Protein AF-R7TPP9-F1 (afdb_monomer_lite)

Radius of gyration: 20.62 Å; chains: 1; bounding box: 50×46×71 Å

Secondary structure (DSSP, 8-state):
----PPEEEEEE-S-TT-HHHHHHHHHHHHHHHHHHHHH--SS--EEEETTT-TTS-HHHHIIIIITTSSEEEEEE-S-GGG-HHHHHHHHHHHHHHHTTSSEEEEEEESS--TTHHHHTT-TT---EEESSS-HHHHHHHHHHHHS-HHHHGGGS-S----TT------------

Structure (mmCIF, N/CA/C/O backbone):
data_AF-R7TPP9-F1
#
_entry.id   AF-R7TPP9-F1
#
loop_
_atom_site.group_PDB
_atom_site.id
_atom_site.type_symbol
_atom_site.label_atom_id
_atom_site.label_alt_id
_atom_site.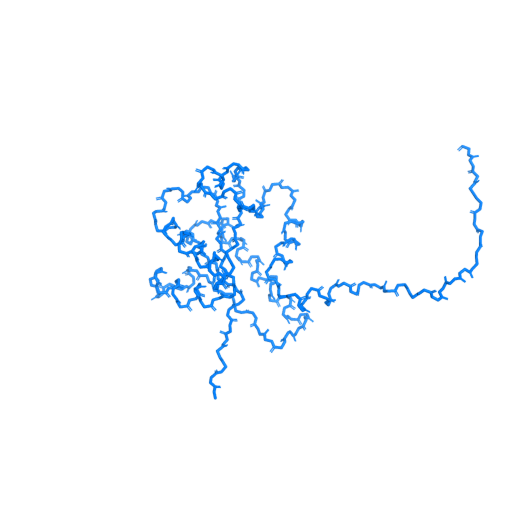label_comp_id
_atom_site.label_asym_id
_atom_site.label_entity_id
_atom_site.label_seq_id
_atom_site.pdbx_PDB_ins_code
_atom_site.Cartn_x
_atom_site.Cartn_y
_atom_site.Cartn_z
_atom_site.occupancy
_atom_site.B_iso_or_equiv
_atom_site.auth_seq_id
_atom_site.auth_comp_id
_atom_site.auth_asym_id
_atom_site.auth_atom_id
_atom_site.pdbx_PDB_model_num
ATOM 1 N N . MET A 1 1 ? -17.219 3.131 25.957 1.00 33.69 1 MET A N 1
ATOM 2 C CA . MET A 1 1 ? -16.728 2.196 24.922 1.00 33.69 1 MET A CA 1
ATOM 3 C C . MET A 1 1 ? -15.607 2.903 24.185 1.00 33.69 1 MET A C 1
ATOM 5 O O . MET A 1 1 ? -15.824 4.031 23.764 1.00 33.69 1 MET A O 1
ATOM 9 N N . ALA A 1 2 ? -14.404 2.330 24.134 1.00 32.03 2 ALA A N 1
ATOM 10 C CA . ALA A 1 2 ? -13.296 2.947 23.410 1.00 32.03 2 ALA A CA 1
ATOM 11 C C . ALA A 1 2 ? -13.670 3.020 21.925 1.00 32.03 2 ALA A C 1
ATOM 13 O O . ALA A 1 2 ? -14.017 1.998 21.336 1.00 32.03 2 ALA A O 1
ATOM 14 N N . HIS A 1 3 ? -13.643 4.212 21.331 1.00 35.25 3 HIS A N 1
ATOM 15 C CA . HIS A 1 3 ? -13.713 4.334 19.881 1.00 35.25 3 HIS A CA 1
A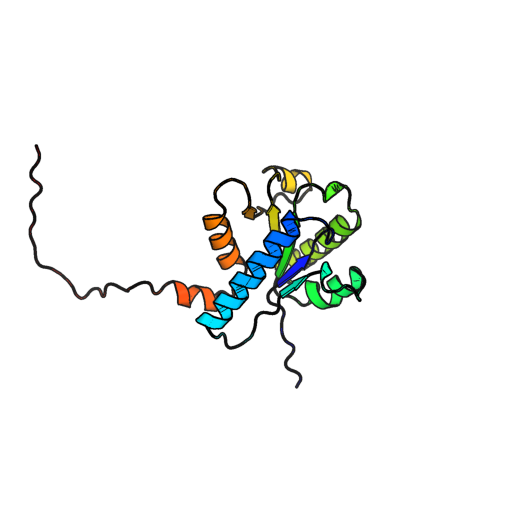TOM 16 C C . HIS A 1 3 ? -12.450 3.681 19.320 1.00 35.25 3 HIS A C 1
ATOM 18 O O . HIS A 1 3 ? -11.367 4.256 19.385 1.00 35.25 3 HIS A O 1
ATOM 24 N N . THR A 1 4 ? -12.565 2.445 18.840 1.00 47.66 4 THR A N 1
ATOM 25 C CA . THR A 1 4 ? -11.492 1.800 18.093 1.00 47.66 4 THR A CA 1
ATOM 26 C C . THR A 1 4 ? -11.381 2.565 16.784 1.00 47.66 4 THR A C 1
ATOM 28 O O . THR A 1 4 ? -12.246 2.451 15.915 1.00 47.66 4 THR A O 1
ATOM 31 N N . PHE A 1 5 ? -10.382 3.438 16.672 1.00 50.97 5 PHE A N 1
ATOM 32 C CA . PHE A 1 5 ? -10.067 4.048 15.390 1.00 50.97 5 PHE A CA 1
ATOM 33 C C . PHE A 1 5 ? -9.749 2.912 14.415 1.00 50.97 5 PHE A C 1
ATOM 35 O O . PHE A 1 5 ? -8.881 2.086 14.692 1.00 50.97 5 PHE A O 1
ATOM 42 N N . LYS A 1 6 ? -10.494 2.834 13.311 1.00 59.31 6 LYS A N 1
ATOM 43 C CA . LYS A 1 6 ? -10.222 1.874 12.244 1.00 59.31 6 LYS A CA 1
ATOM 44 C C . LYS A 1 6 ? -9.247 2.535 11.275 1.00 59.31 6 LYS A C 1
ATOM 46 O O . LYS A 1 6 ? -9.501 3.652 10.824 1.00 59.31 6 LYS A O 1
ATOM 51 N N . TYR A 1 7 ? -8.117 1.888 11.022 1.00 65.25 7 TYR A N 1
ATOM 52 C CA . TYR A 1 7 ? -7.130 2.366 10.060 1.00 65.25 7 TYR A CA 1
ATOM 53 C C . TYR A 1 7 ? -7.714 2.273 8.653 1.00 65.25 7 TYR A C 1
ATOM 55 O O . TYR A 1 7 ? -8.219 1.217 8.266 1.00 65.25 7 TYR A O 1
ATOM 63 N N . LEU A 1 8 ? -7.633 3.369 7.891 1.00 76.56 8 LEU A N 1
ATOM 64 C CA . LEU A 1 8 ? -8.059 3.364 6.490 1.00 76.56 8 LEU A CA 1
ATOM 65 C C . LEU A 1 8 ? -7.182 2.396 5.702 1.00 76.56 8 LEU A C 1
ATOM 67 O O . LEU A 1 8 ? -7.667 1.532 4.973 1.00 76.56 8 LEU A O 1
ATOM 71 N N . CYS A 1 9 ? -5.871 2.550 5.868 1.00 82.31 9 CYS A N 1
ATOM 72 C CA . CYS A 1 9 ? -4.896 1.710 5.212 1.00 82.31 9 CYS A CA 1
ATOM 73 C C . CYS A 1 9 ? -3.582 1.633 5.992 1.00 82.31 9 CYS A C 1
ATOM 75 O O . CYS A 1 9 ? -3.145 2.608 6.610 1.00 82.31 9 CYS A O 1
ATOM 77 N N . SER A 1 10 ? -2.912 0.491 5.877 1.00 85.44 10 SER A N 1
ATOM 78 C CA . SER A 1 10 ? -1.530 0.314 6.324 1.00 85.44 10 SER A CA 1
ATOM 79 C C . SER A 1 10 ? -0.611 0.072 5.135 1.00 85.44 10 SER A C 1
ATOM 81 O O . SER A 1 10 ? -0.930 -0.739 4.268 1.00 85.44 10 SER A O 1
ATOM 83 N N . PHE A 1 11 ? 0.538 0.745 5.109 1.00 85.25 11 PHE A N 1
ATOM 84 C CA . PHE A 1 11 ? 1.595 0.509 4.132 1.00 85.25 11 PHE A CA 1
ATOM 85 C C . PHE A 1 11 ? 2.583 -0.516 4.664 1.00 85.25 11 PHE A C 1
ATOM 87 O O . PHE A 1 11 ? 3.270 -0.271 5.662 1.00 85.25 11 PHE A O 1
ATOM 94 N N . TYR A 1 12 ? 2.681 -1.634 3.955 1.00 82.50 12 TYR A N 1
ATOM 95 C CA . TYR A 1 12 ? 3.751 -2.596 4.132 1.00 82.50 12 TYR A CA 1
ATOM 96 C C . TYR A 1 12 ? 4.845 -2.321 3.101 1.00 82.50 12 TYR A C 1
ATOM 98 O O . TYR A 1 12 ? 4.588 -2.231 1.899 1.00 82.50 12 TYR A O 1
ATOM 106 N N . SER A 1 13 ? 6.064 -2.129 3.591 1.00 77.38 13 SER A N 1
ATOM 107 C CA . SER A 1 13 ? 7.143 -1.517 2.830 1.00 77.38 13 SER A CA 1
ATOM 108 C C . SER A 1 13 ? 8.468 -2.173 3.200 1.00 77.38 13 SER A C 1
ATOM 110 O O . SER A 1 13 ? 8.693 -2.474 4.369 1.00 77.38 13 SER A O 1
ATOM 112 N N . ARG A 1 14 ? 9.344 -2.425 2.224 1.00 73.94 14 ARG A N 1
ATOM 113 C CA . ARG A 1 14 ? 10.490 -3.338 2.402 1.00 73.94 14 ARG A CA 1
ATOM 114 C C . ARG A 1 14 ? 11.508 -2.821 3.420 1.00 73.94 14 ARG A C 1
ATOM 116 O O . ARG A 1 14 ? 11.880 -3.527 4.351 1.00 73.94 14 ARG A O 1
ATOM 123 N N . ASP A 1 15 ? 11.963 -1.586 3.243 1.00 69.56 15 ASP A N 1
ATOM 124 C CA . ASP A 1 15 ? 12.998 -0.965 4.075 1.00 69.56 15 ASP A CA 1
ATOM 125 C C . ASP A 1 15 ? 12.892 0.562 3.989 1.00 69.56 15 ASP A C 1
ATOM 127 O O . ASP A 1 15 ? 12.667 1.100 2.906 1.00 69.56 15 ASP A O 1
ATOM 131 N N . ASN A 1 16 ? 13.119 1.270 5.099 1.00 67.69 16 ASN A N 1
ATOM 132 C CA . ASN A 1 16 ? 13.068 2.734 5.180 1.00 67.69 16 ASN A CA 1
ATOM 133 C C . ASN A 1 16 ? 14.120 3.444 4.311 1.00 67.69 16 ASN A C 1
ATOM 135 O O . ASN A 1 16 ? 14.054 4.660 4.114 1.00 67.69 16 ASN A O 1
ATOM 139 N N . ARG A 1 17 ? 15.079 2.680 3.777 1.00 69.38 17 ARG A N 1
ATOM 140 C CA . ARG A 1 17 ? 16.095 3.139 2.830 1.00 69.38 17 ARG A CA 1
ATOM 141 C C . ARG A 1 17 ? 15.636 3.112 1.377 1.00 69.38 17 ARG A C 1
ATOM 143 O O . ARG A 1 17 ? 16.376 3.625 0.548 1.00 69.38 17 ARG A O 1
ATOM 150 N N . ALA A 1 18 ? 14.470 2.541 1.058 1.00 78.00 18 ALA A N 1
ATOM 151 C CA . ALA A 1 18 ? 13.914 2.504 -0.295 1.00 78.00 18 ALA A CA 1
ATOM 152 C C . ALA A 1 18 ? 13.276 3.866 -0.649 1.00 78.00 18 ALA A C 1
ATOM 154 O O . ALA A 1 18 ? 12.131 4.126 -0.263 1.00 78.00 18 ALA A O 1
ATOM 155 N N . PRO A 1 19 ? 13.969 4.764 -1.385 1.00 83.62 19 PRO A N 1
ATOM 156 C CA . PRO A 1 19 ? 13.548 6.163 -1.485 1.00 83.62 19 PRO A CA 1
ATOM 157 C C . PRO A 1 19 ? 12.224 6.313 -2.235 1.00 83.62 19 PRO A C 1
ATOM 159 O O . PRO A 1 19 ? 11.377 7.097 -1.837 1.00 83.62 19 PRO A O 1
ATOM 162 N N . ARG A 1 20 ? 11.984 5.476 -3.253 1.00 85.69 20 ARG A N 1
ATOM 163 C CA . ARG A 1 20 ? 10.736 5.498 -4.032 1.00 85.69 20 ARG A CA 1
ATOM 164 C C . ARG A 1 20 ? 9.513 5.143 -3.191 1.00 85.69 20 ARG A C 1
ATOM 166 O O . ARG A 1 20 ? 8.484 5.801 -3.301 1.00 85.69 20 ARG A O 1
ATOM 173 N N . GLN A 1 21 ? 9.632 4.115 -2.348 1.00 87.50 21 GLN A N 1
ATOM 174 C CA . GLN A 1 21 ? 8.556 3.710 -1.440 1.00 87.50 21 GLN A CA 1
ATOM 175 C C . GLN A 1 21 ? 8.274 4.830 -0.428 1.00 87.50 21 GLN A C 1
ATOM 177 O O . GLN A 1 21 ? 7.118 5.125 -0.128 1.00 87.50 21 GLN A O 1
ATOM 182 N N . ARG A 1 22 ? 9.327 5.520 0.030 1.00 86.50 22 ARG A N 1
ATOM 183 C CA . ARG A 1 22 ? 9.217 6.648 0.956 1.00 86.50 22 ARG A CA 1
ATOM 184 C C . ARG A 1 22 ? 8.538 7.852 0.334 1.00 86.50 22 ARG A C 1
ATOM 186 O O . ARG A 1 22 ? 7.579 8.354 0.906 1.00 86.50 22 ARG A O 1
ATOM 193 N N . ASP A 1 23 ? 9.001 8.277 -0.832 1.00 87.88 23 ASP A N 1
ATOM 194 C CA . ASP A 1 23 ? 8.451 9.437 -1.525 1.00 87.88 23 ASP A CA 1
ATOM 195 C C . ASP A 1 23 ? 6.963 9.229 -1.839 1.00 87.88 23 ASP A C 1
ATOM 197 O O . ASP A 1 23 ? 6.162 10.152 -1.686 1.00 87.88 23 ASP A O 1
ATOM 201 N N . PHE A 1 24 ? 6.574 7.998 -2.199 1.00 89.81 24 PHE A N 1
ATOM 202 C CA . PHE A 1 24 ? 5.174 7.626 -2.395 1.00 89.81 24 PHE A CA 1
ATOM 203 C C . PHE A 1 24 ? 4.345 7.792 -1.114 1.00 89.81 24 PHE A C 1
ATOM 205 O O . PHE A 1 24 ? 3.299 8.442 -1.126 1.00 89.81 24 PHE A O 1
ATOM 212 N N . ILE A 1 25 ? 4.820 7.224 -0.002 1.00 88.50 25 ILE A N 1
ATOM 213 C CA . ILE A 1 25 ? 4.159 7.302 1.308 1.00 88.50 25 ILE A CA 1
ATOM 214 C C . ILE A 1 25 ? 4.024 8.755 1.768 1.00 88.50 25 ILE A C 1
ATOM 216 O O . ILE A 1 25 ? 2.946 9.168 2.200 1.00 88.50 25 ILE A O 1
ATOM 220 N N . ASP A 1 26 ? 5.104 9.530 1.681 1.00 88.06 26 ASP A N 1
ATOM 221 C CA . ASP A 1 26 ? 5.139 10.922 2.126 1.00 88.06 26 ASP A CA 1
ATOM 222 C C . ASP A 1 26 ? 4.188 11.781 1.283 1.00 88.06 26 ASP A C 1
ATOM 224 O O . ASP A 1 26 ? 3.468 12.629 1.818 1.00 88.06 26 ASP A O 1
ATOM 228 N N . GLN A 1 27 ? 4.122 11.533 -0.029 1.00 90.06 27 GLN A N 1
ATOM 229 C CA . GLN A 1 27 ? 3.153 12.190 -0.898 1.00 90.06 27 GLN A CA 1
ATOM 230 C C . GLN A 1 27 ? 1.713 11.829 -0.519 1.00 90.06 27 GLN A C 1
ATOM 232 O O . GLN A 1 27 ? 0.896 12.728 -0.321 1.00 90.06 27 GLN A O 1
ATOM 237 N N . PHE A 1 28 ? 1.420 10.541 -0.336 1.00 88.75 28 PHE A N 1
ATOM 238 C CA . PHE A 1 28 ? 0.082 10.092 0.037 1.00 88.75 28 PHE A CA 1
ATOM 239 C C . PHE A 1 28 ? -0.376 10.668 1.383 1.00 88.75 28 PHE A C 1
ATOM 241 O O . PHE A 1 28 ? -1.512 11.120 1.507 1.00 88.75 28 PHE A O 1
ATOM 248 N N . LYS A 1 29 ? 0.514 10.731 2.380 1.00 85.88 29 LYS A N 1
ATOM 249 C CA . LYS A 1 29 ? 0.228 11.367 3.676 1.00 85.88 29 LYS A CA 1
ATOM 250 C C . LYS A 1 29 ? -0.110 12.849 3.542 1.00 85.88 29 LYS A C 1
ATOM 252 O O . LYS A 1 29 ? -1.048 13.324 4.178 1.00 85.88 29 LYS A O 1
ATOM 257 N N . ARG A 1 30 ? 0.625 13.591 2.711 1.00 86.94 30 ARG A N 1
ATOM 258 C CA . ARG A 1 30 ? 0.310 15.006 2.455 1.00 86.94 30 ARG A CA 1
ATOM 259 C C . ARG A 1 30 ? -1.061 15.163 1.809 1.00 86.94 30 ARG A C 1
ATOM 261 O O . ARG A 1 30 ? -1.811 16.065 2.173 1.00 86.94 30 ARG A O 1
ATOM 268 N N . ASP A 1 31 ? -1.390 14.287 0.871 1.00 84.44 31 ASP A N 1
ATOM 269 C CA . ASP A 1 31 ? -2.646 14.377 0.141 1.00 84.44 31 ASP A CA 1
ATOM 270 C C . ASP A 1 31 ? -3.846 13.929 0.991 1.00 84.44 31 ASP A C 1
ATOM 272 O O . ASP A 1 31 ? -4.878 14.601 0.946 1.00 84.44 31 ASP A O 1
ATOM 276 N N . ILE A 1 32 ? -3.710 12.904 1.852 1.00 83.62 32 ILE A N 1
ATOM 277 C CA . ILE A 1 32 ? -4.779 12.561 2.808 1.00 83.62 32 ILE A CA 1
ATOM 278 C C . ILE A 1 32 ? -5.027 13.715 3.771 1.00 83.62 32 ILE A C 1
ATOM 280 O O . ILE A 1 32 ? -6.175 14.032 4.058 1.00 83.62 32 ILE A O 1
ATOM 284 N N . GLN A 1 33 ? -3.967 14.374 4.248 1.00 83.69 33 GLN A N 1
ATOM 285 C CA . GLN A 1 33 ? -4.111 15.462 5.204 1.00 83.69 33 GLN A CA 1
ATOM 286 C C . GLN A 1 33 ? -4.875 16.629 4.568 1.00 83.69 33 GLN A C 1
ATOM 288 O O . GLN A 1 33 ? -5.821 17.150 5.154 1.00 83.69 33 GLN A O 1
ATOM 293 N N . ARG A 1 34 ? -4.524 16.991 3.328 1.00 83.38 34 ARG A N 1
ATOM 294 C CA . ARG A 1 34 ? -5.255 18.003 2.549 1.00 83.38 34 ARG A CA 1
ATOM 295 C C . ARG A 1 34 ? -6.712 17.609 2.318 1.00 83.38 34 ARG A C 1
ATOM 297 O O . ARG A 1 34 ? -7.597 18.459 2.408 1.00 83.38 34 ARG A O 1
ATOM 304 N N . TYR A 1 35 ? -6.966 16.334 2.026 1.00 81.06 35 TYR A N 1
ATOM 305 C CA . TYR A 1 35 ? -8.320 15.811 1.881 1.00 81.06 35 TYR A CA 1
ATOM 306 C C . TYR A 1 35 ? -9.114 15.959 3.188 1.00 81.06 35 TYR A C 1
ATOM 308 O O . TYR A 1 35 ? -10.223 16.490 3.181 1.00 81.06 35 TYR A O 1
ATOM 316 N N . GLU A 1 36 ? -8.542 15.558 4.324 1.00 82.31 36 GLU A N 1
ATOM 317 C CA . GLU A 1 36 ? -9.177 15.685 5.638 1.00 82.31 36 GLU A CA 1
ATOM 318 C C . GLU A 1 36 ? -9.478 17.141 6.006 1.00 82.31 36 GLU A C 1
ATOM 320 O O . GLU A 1 36 ? -10.554 17.434 6.528 1.00 82.31 36 GLU A O 1
ATOM 325 N N . GLU A 1 37 ? -8.562 18.063 5.710 1.00 84.19 37 GLU A N 1
ATOM 326 C CA . GLU A 1 37 ? -8.743 19.499 5.949 1.00 84.19 37 GLU A CA 1
ATOM 327 C C . GLU A 1 37 ? -9.897 20.079 5.116 1.00 84.19 37 GLU A C 1
ATOM 329 O O . GLU A 1 37 ? -10.699 20.868 5.629 1.00 84.19 37 GLU A O 1
ATOM 334 N N . LYS A 1 38 ? -10.006 19.665 3.847 1.00 81.25 38 LYS A N 1
ATOM 335 C CA . LYS A 1 38 ? -11.039 20.132 2.913 1.00 81.25 38 LYS A CA 1
ATOM 336 C C . LYS A 1 38 ? -12.414 19.538 3.224 1.00 81.25 38 LYS A C 1
ATOM 338 O O . LYS A 1 38 ? -13.395 20.275 3.279 1.00 81.25 38 LYS A O 1
ATOM 343 N N . HIS A 1 39 ? -12.488 18.224 3.409 1.00 75.62 39 HIS A N 1
ATOM 344 C CA . HIS A 1 39 ? -13.755 17.494 3.497 1.00 75.62 39 HIS A CA 1
ATOM 345 C C . HIS A 1 39 ? -14.250 17.311 4.936 1.00 75.62 39 HIS A C 1
ATOM 347 O O . HIS A 1 39 ? -15.416 16.984 5.133 1.00 75.62 39 HIS A O 1
ATOM 353 N N . LYS A 1 40 ? -13.391 17.540 5.943 1.00 76.50 40 LYS A N 1
ATOM 354 C CA . LYS A 1 40 ? -13.707 17.403 7.377 1.00 76.50 40 LYS A CA 1
ATOM 355 C C . LYS A 1 40 ? -14.510 16.129 7.677 1.00 76.50 40 LYS A C 1
ATOM 357 O O . LYS A 1 40 ? -15.604 16.215 8.244 1.00 76.50 40 LYS A O 1
ATOM 362 N N . PRO A 1 41 ? -14.001 14.948 7.279 1.00 70.00 41 PRO A N 1
ATOM 363 C CA . PRO A 1 41 ? -14.727 13.703 7.461 1.00 70.00 41 PRO A CA 1
ATOM 364 C C . PRO A 1 41 ? -15.036 13.476 8.944 1.00 70.00 41 PRO A C 1
ATOM 366 O O . PRO A 1 41 ? -14.274 13.863 9.832 1.00 70.00 41 PRO A O 1
ATOM 369 N N . SER A 1 42 ? -16.142 12.785 9.224 1.00 61.94 42 SER A N 1
ATOM 370 C CA . SER A 1 42 ? -16.566 12.460 10.594 1.00 61.94 42 SER A CA 1
ATOM 371 C C . SER A 1 42 ? -15.561 11.585 11.357 1.00 61.94 42 SER A C 1
ATOM 373 O O . SER A 1 42 ? -15.689 11.400 12.567 1.00 61.94 42 SER A O 1
ATOM 375 N N . ARG A 1 43 ? -14.577 11.005 10.658 1.00 64.31 43 ARG A N 1
ATOM 376 C CA . ARG A 1 43 ? -13.466 10.230 11.215 1.00 64.31 43 ARG A CA 1
ATOM 377 C C . ARG A 1 43 ? -12.177 10.606 10.495 1.00 64.31 43 ARG A C 1
ATOM 379 O O . ARG A 1 43 ? -12.186 10.755 9.279 1.00 64.31 43 ARG A O 1
ATOM 386 N N . LYS A 1 44 ? -11.078 10.698 11.248 1.00 68.19 44 LYS A N 1
ATOM 387 C CA . LYS A 1 44 ? -9.736 10.784 10.668 1.00 68.19 44 LYS A CA 1
ATOM 388 C C . LYS A 1 44 ? -9.322 9.431 10.106 1.00 68.19 44 LYS A C 1
ATOM 390 O O . LYS A 1 44 ? -9.525 8.401 10.752 1.00 68.19 44 LYS A O 1
ATOM 395 N N . TYR A 1 45 ? -8.717 9.452 8.935 1.00 71.00 45 TYR A N 1
ATOM 396 C CA . TYR A 1 45 ? -8.055 8.325 8.325 1.00 71.00 45 TYR A CA 1
ATOM 397 C C . TYR A 1 45 ? -6.685 8.150 8.966 1.00 71.00 45 TYR A C 1
ATOM 399 O O . TYR A 1 45 ? -5.792 8.986 8.847 1.00 71.00 45 TYR A O 1
ATOM 407 N N . LEU A 1 46 ? -6.506 7.037 9.668 1.00 70.00 46 LEU A N 1
ATOM 408 C CA . LEU A 1 46 ? -5.194 6.685 10.184 1.00 70.00 46 LEU A CA 1
ATOM 409 C C . LEU A 1 46 ? -4.424 5.910 9.115 1.00 70.00 46 LEU A C 1
ATOM 411 O O . LEU A 1 46 ? -4.885 4.862 8.654 1.00 70.00 46 LEU A O 1
ATOM 415 N N . ILE A 1 47 ? -3.259 6.446 8.747 1.00 75.69 47 ILE A N 1
ATOM 416 C CA . ILE A 1 47 ? -2.265 5.793 7.897 1.00 75.69 47 ILE A CA 1
ATOM 417 C C . ILE A 1 47 ? -1.135 5.312 8.791 1.00 75.69 47 ILE A C 1
ATOM 419 O O . ILE A 1 47 ? -0.522 6.110 9.501 1.00 75.69 47 ILE A O 1
ATOM 423 N N . CYS A 1 48 ? -0.815 4.028 8.701 1.00 77.00 48 CYS A N 1
ATOM 424 C CA . CYS A 1 48 ? 0.339 3.462 9.383 1.00 77.00 48 CYS A CA 1
ATOM 425 C C . CYS A 1 48 ? 1.347 2.915 8.394 1.00 77.00 48 CYS A C 1
ATOM 427 O O . CYS A 1 48 ? 0.982 2.360 7.360 1.00 77.00 48 CYS A O 1
ATOM 429 N N . THR A 1 49 ? 2.625 3.079 8.715 1.00 75.69 49 THR A N 1
ATOM 430 C CA . THR A 1 49 ? 3.721 2.553 7.908 1.00 75.69 49 THR A CA 1
ATOM 431 C C . THR A 1 49 ? 4.648 1.724 8.776 1.00 75.69 49 THR A C 1
ATOM 433 O O . THR A 1 49 ? 4.894 2.062 9.937 1.00 75.69 49 THR A O 1
ATOM 436 N N . ASP A 1 50 ? 5.159 0.634 8.205 1.00 70.44 50 ASP A N 1
ATOM 437 C CA . ASP A 1 50 ? 6.037 -0.306 8.915 1.00 70.44 50 ASP A CA 1
ATOM 438 C C . ASP A 1 50 ? 7.269 0.403 9.513 1.00 70.44 50 ASP A C 1
ATOM 440 O O . ASP A 1 50 ? 7.706 0.127 10.625 1.00 70.44 50 ASP A O 1
ATOM 444 N N . TRP A 1 51 ? 7.782 1.423 8.823 1.00 67.44 51 TRP A N 1
ATOM 445 C CA . TRP A 1 51 ? 9.019 2.109 9.198 1.00 67.44 51 TRP A CA 1
ATOM 446 C C . TRP A 1 51 ? 8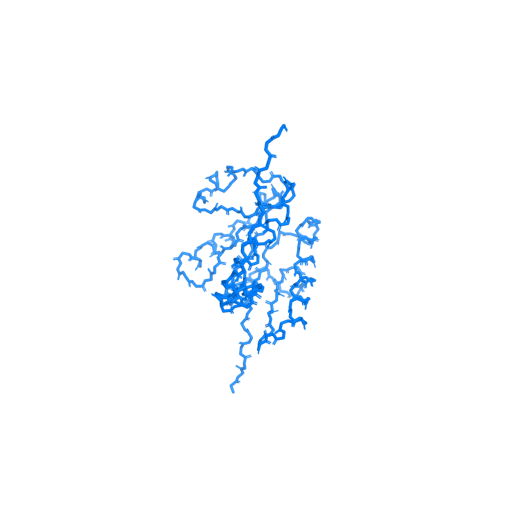.889 3.102 10.350 1.00 67.44 51 TRP A C 1
ATOM 448 O O . TRP A 1 51 ? 9.838 3.295 11.110 1.00 67.44 51 TRP A O 1
ATOM 458 N N . GLU A 1 52 ? 7.742 3.773 10.467 1.00 62.72 52 GLU A N 1
ATOM 459 C CA . GLU A 1 52 ? 7.479 4.681 11.593 1.00 62.72 52 GLU A CA 1
ATOM 460 C C . GLU A 1 52 ? 7.228 3.902 12.879 1.00 62.72 52 GLU A C 1
ATOM 462 O O . GLU A 1 52 ? 7.404 4.417 13.982 1.00 62.72 52 GLU A O 1
ATOM 467 N N . SER A 1 53 ? 6.902 2.621 12.738 1.00 57.72 53 SER A N 1
ATOM 468 C CA . SER A 1 53 ? 6.771 1.679 13.829 1.00 57.72 53 SER A CA 1
ATOM 469 C C . SER A 1 53 ? 8.134 1.157 14.310 1.00 57.72 53 SER A C 1
ATOM 471 O O . SER A 1 53 ? 8.244 -0.010 14.676 1.00 57.72 53 SER A O 1
ATOM 473 N N . SER A 1 54 ? 9.159 2.019 14.387 1.00 48.47 54 SER A N 1
ATOM 474 C CA . SER A 1 54 ? 10.565 1.723 14.753 1.00 48.47 54 SER A CA 1
ATOM 475 C C . SER A 1 54 ? 10.772 1.026 16.111 1.00 48.47 54 SER A C 1
ATOM 477 O O . SER A 1 54 ? 11.888 0.650 16.463 1.00 48.47 54 SER A O 1
ATOM 479 N N . THR A 1 55 ? 9.694 0.833 16.872 1.00 52.22 55 THR A N 1
ATOM 480 C CA . THR A 1 55 ? 9.637 0.137 18.164 1.00 52.22 55 THR A CA 1
ATOM 481 C C . THR A 1 55 ? 8.918 -1.219 18.115 1.00 52.22 55 THR A C 1
ATOM 483 O O . THR A 1 55 ? 8.929 -1.944 19.110 1.00 52.22 55 THR A O 1
ATOM 486 N N . LYS A 1 56 ? 8.284 -1.593 16.995 1.00 60.47 56 LYS A N 1
ATOM 487 C CA . LYS A 1 56 ? 7.594 -2.881 16.821 1.00 60.47 56 LYS A CA 1
ATOM 488 C C . LYS A 1 56 ? 8.344 -3.745 15.808 1.00 60.47 56 LYS A C 1
ATOM 490 O O . LYS A 1 56 ? 8.825 -3.249 14.797 1.00 60.47 56 LYS A O 1
ATOM 495 N N . SER A 1 57 ? 8.413 -5.049 16.064 1.00 75.75 57 SER A N 1
ATOM 496 C CA . SER A 1 57 ? 8.819 -6.011 15.038 1.00 75.75 57 SER A CA 1
ATOM 497 C C . SER A 1 57 ? 7.806 -6.017 13.886 1.00 75.75 57 SER A C 1
ATOM 499 O O . SER A 1 57 ? 6.625 -5.737 14.112 1.00 75.75 57 SER A O 1
ATOM 501 N N . ARG A 1 58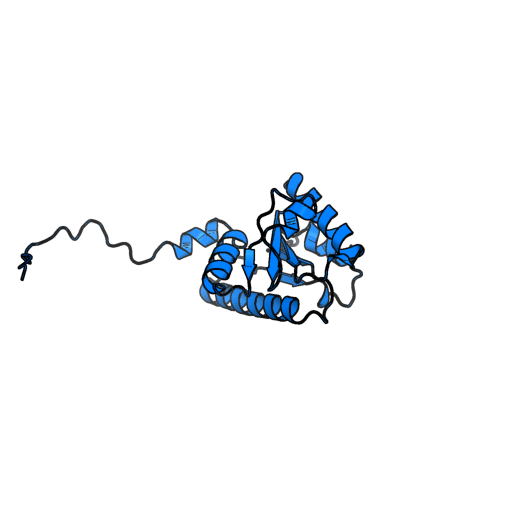 ? 8.250 -6.393 12.678 1.00 79.56 58 ARG A N 1
ATOM 502 C CA . ARG A 1 58 ? 7.396 -6.540 11.480 1.00 79.56 58 ARG A CA 1
ATOM 503 C C . ARG A 1 58 ? 6.121 -7.345 11.767 1.00 79.56 58 ARG A C 1
ATOM 505 O O . ARG A 1 58 ? 5.034 -6.931 11.378 1.00 79.56 58 ARG A O 1
ATOM 512 N N . ASP A 1 59 ? 6.230 -8.430 12.541 1.00 82.94 59 ASP A N 1
ATOM 513 C CA . ASP A 1 59 ? 5.079 -9.264 12.918 1.00 82.94 59 ASP A CA 1
ATOM 514 C C . ASP A 1 59 ? 4.044 -8.480 13.723 1.00 82.94 59 ASP A C 1
ATOM 516 O O . ASP A 1 59 ? 2.847 -8.574 13.460 1.00 82.94 59 ASP A O 1
ATOM 520 N N . LYS A 1 60 ? 4.507 -7.678 14.686 1.00 84.06 60 LYS A N 1
ATOM 521 C CA . LYS A 1 60 ? 3.631 -6.884 15.547 1.00 84.06 60 LYS A CA 1
ATOM 522 C C . LYS A 1 60 ? 3.025 -5.702 14.794 1.00 84.06 60 LYS A C 1
ATOM 524 O O . LYS A 1 60 ? 1.871 -5.360 15.029 1.00 84.06 60 LYS A O 1
ATOM 529 N N . PHE A 1 61 ? 3.773 -5.076 13.885 1.00 84.75 61 PHE A N 1
ATOM 530 C CA . PHE A 1 61 ? 3.200 -4.083 12.977 1.00 84.75 61 PHE A CA 1
ATOM 531 C C . PHE A 1 61 ? 2.086 -4.711 12.131 1.00 84.75 61 PHE A C 1
ATOM 533 O O . PHE A 1 61 ? 0.969 -4.194 12.102 1.00 84.75 61 PHE A O 1
ATOM 540 N N . PHE A 1 62 ? 2.357 -5.864 11.519 1.00 87.19 62 PHE A N 1
ATOM 541 C CA . PHE A 1 62 ? 1.390 -6.544 10.670 1.00 87.19 62 PHE A CA 1
ATOM 542 C C . PHE A 1 62 ? 0.127 -6.950 11.442 1.00 87.19 62 PHE A C 1
ATOM 544 O O . PHE A 1 62 ? -0.979 -6.642 11.000 1.00 87.19 62 PHE A O 1
ATOM 551 N N . SER A 1 63 ? 0.265 -7.573 12.617 1.00 86.94 63 SER A N 1
ATOM 552 C CA . SER A 1 63 ? -0.884 -7.990 13.431 1.00 86.94 63 SER A CA 1
ATOM 553 C C . SER A 1 63 ? -1.692 -6.807 13.962 1.00 86.94 63 SER A C 1
ATOM 555 O O . SER A 1 63 ? -2.919 -6.819 13.912 1.00 86.94 63 SER A O 1
ATOM 557 N N . ASP A 1 64 ? -1.016 -5.776 14.479 1.00 83.69 64 ASP A N 1
ATOM 558 C CA . ASP A 1 64 ? -1.689 -4.667 15.155 1.00 83.69 64 ASP A CA 1
ATOM 559 C C . ASP A 1 64 ? -2.312 -3.684 14.161 1.00 83.69 64 ASP A C 1
ATOM 561 O O . ASP A 1 64 ? -3.290 -3.017 14.501 1.00 83.69 64 ASP A O 1
ATOM 565 N N . GLN A 1 65 ? -1.699 -3.503 12.989 1.00 85.56 65 GLN A N 1
ATOM 566 C CA . GLN A 1 65 ? -2.021 -2.420 12.056 1.00 85.56 65 GLN A CA 1
ATOM 567 C C . GLN A 1 65 ? -2.552 -2.964 10.734 1.00 85.56 65 GLN A C 1
ATOM 569 O O . GLN A 1 65 ? -3.655 -2.603 10.334 1.00 85.56 65 GLN A O 1
ATOM 574 N N . CYS A 1 66 ? -1.828 -3.868 10.068 1.00 87.31 66 CYS A N 1
ATOM 575 C CA . CYS A 1 66 ? -2.261 -4.377 8.766 1.00 87.31 66 CYS A CA 1
ATOM 576 C C . CYS A 1 66 ? -3.546 -5.206 8.881 1.00 87.31 66 CYS A C 1
ATOM 578 O O . CYS A 1 66 ? -4.519 -4.913 8.193 1.00 87.31 66 CYS A O 1
ATOM 580 N N . GLU A 1 67 ? -3.602 -6.187 9.785 1.00 88.31 67 GLU A N 1
ATOM 581 C CA . GLU A 1 67 ? -4.789 -7.043 9.934 1.00 88.31 67 GLU A CA 1
ATOM 582 C C . GLU A 1 67 ? -6.038 -6.310 10.436 1.00 88.31 67 GLU A C 1
ATOM 584 O O . GLU A 1 67 ? -7.152 -6.806 10.252 1.00 88.31 67 GLU A O 1
ATOM 589 N N . SER A 1 68 ? -5.852 -5.168 11.101 1.00 85.38 68 SER A N 1
ATOM 590 C CA . SER A 1 68 ? -6.927 -4.341 11.655 1.00 85.38 68 SER A CA 1
ATOM 591 C C . SER A 1 68 ? -7.368 -3.210 10.715 1.00 85.38 68 SER A C 1
ATOM 593 O O . SER A 1 68 ? -8.385 -2.562 10.979 1.00 85.38 68 SER A O 1
ATOM 595 N N . SER A 1 69 ? -6.627 -2.976 9.626 1.00 86.31 69 SER A N 1
ATOM 596 C CA . SER A 1 69 ? -6.942 -1.972 8.607 1.00 86.31 69 SER A CA 1
ATOM 597 C C . SER A 1 69 ? -7.993 -2.469 7.620 1.00 86.31 69 SER A C 1
ATOM 599 O O . SER A 1 69 ? -8.049 -3.656 7.293 1.00 86.31 69 SER A O 1
ATOM 601 N N . ASP A 1 70 ? -8.769 -1.537 7.063 1.00 87.50 70 ASP A N 1
ATOM 602 C CA . ASP A 1 70 ? -9.665 -1.838 5.938 1.00 87.50 70 ASP A CA 1
ATOM 603 C C . ASP A 1 70 ? -8.885 -2.290 4.704 1.00 87.50 70 ASP A C 1
ATOM 605 O O . ASP A 1 70 ? -9.323 -3.186 3.979 1.00 87.50 70 ASP A O 1
ATOM 609 N N . LYS A 1 71 ? -7.717 -1.677 4.481 1.00 89.69 71 LYS A N 1
ATOM 610 C CA . LYS A 1 71 ? -6.846 -1.966 3.344 1.00 89.69 71 LYS A CA 1
ATOM 611 C C . LYS A 1 71 ? -5.400 -2.171 3.778 1.00 89.69 71 LYS A C 1
ATOM 613 O O . LYS A 1 71 ? -4.896 -1.467 4.655 1.00 89.69 71 LYS A O 1
ATOM 618 N N . ILE A 1 72 ? -4.701 -3.085 3.115 1.00 92.12 72 ILE A N 1
ATOM 619 C CA . ILE A 1 72 ? -3.251 -3.237 3.252 1.00 92.12 72 ILE A CA 1
ATOM 620 C C . ILE A 1 72 ? -2.618 -2.953 1.900 1.00 92.12 72 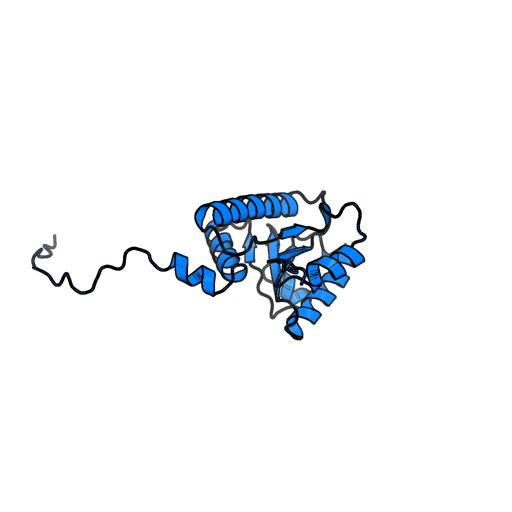ILE A C 1
ATOM 622 O O . ILE A 1 72 ? -2.901 -3.638 0.918 1.00 92.12 72 ILE A O 1
ATOM 626 N N . ILE A 1 73 ? -1.753 -1.946 1.860 1.00 92.56 73 ILE A N 1
ATOM 627 C CA . ILE A 1 73 ? -1.077 -1.502 0.650 1.00 92.56 73 ILE A CA 1
ATOM 628 C C . ILE A 1 73 ? 0.344 -2.047 0.657 1.00 92.56 73 ILE A C 1
ATOM 630 O O . ILE A 1 73 ? 1.109 -1.776 1.582 1.00 92.56 73 ILE A O 1
ATOM 634 N N . PHE A 1 74 ? 0.699 -2.790 -0.386 1.00 92.00 74 PHE A N 1
ATOM 635 C CA . PHE A 1 74 ? 2.063 -3.261 -0.610 1.00 92.00 74 PHE A CA 1
ATOM 636 C C . PHE A 1 74 ? 2.707 -2.438 -1.720 1.00 92.00 74 PHE A C 1
ATOM 638 O O . PHE A 1 74 ? 2.138 -2.299 -2.805 1.00 92.00 74 PHE A O 1
ATOM 645 N N . LEU A 1 75 ? 3.891 -1.893 -1.441 1.00 90.81 75 LEU A N 1
ATOM 646 C CA . LEU A 1 75 ? 4.670 -1.118 -2.404 1.00 90.81 75 LEU A CA 1
ATOM 647 C C . LEU A 1 75 ? 5.746 -2.000 -3.037 1.00 90.81 75 LEU A C 1
ATOM 649 O O . LEU A 1 75 ? 6.538 -2.615 -2.328 1.00 90.81 75 LEU A O 1
ATOM 653 N N . TYR A 1 76 ? 5.775 -2.025 -4.366 1.00 89.44 76 TYR A N 1
ATOM 654 C CA . TYR A 1 76 ? 6.701 -2.824 -5.161 1.00 89.44 76 TYR A CA 1
ATOM 655 C C . TYR A 1 76 ? 7.599 -1.908 -5.984 1.00 89.44 76 TYR A C 1
ATOM 657 O O . TYR A 1 76 ? 7.102 -1.215 -6.862 1.00 89.44 76 TYR A O 1
ATOM 665 N N . ASP A 1 77 ? 8.904 -1.905 -5.746 1.00 86.88 77 ASP A N 1
ATOM 666 C CA . ASP A 1 77 ? 9.913 -1.191 -6.533 1.00 86.88 77 ASP A CA 1
ATOM 667 C C . ASP A 1 77 ? 10.836 -2.108 -7.353 1.00 86.88 77 ASP A C 1
ATOM 669 O O . ASP A 1 77 ? 11.648 -1.605 -8.133 1.00 86.88 77 ASP A O 1
ATOM 673 N N . GLY A 1 78 ? 10.682 -3.431 -7.224 1.00 83.06 78 GLY A N 1
ATOM 674 C CA . GLY A 1 78 ? 11.395 -4.445 -8.001 1.00 83.06 78 GLY A CA 1
ATOM 675 C C . GLY A 1 78 ? 12.475 -5.180 -7.210 1.00 83.06 78 GLY A C 1
ATOM 676 O O . GLY A 1 78 ? 13.006 -6.177 -7.696 1.00 83.06 78 GLY A O 1
ATOM 677 N N . GLU A 1 79 ? 12.780 -4.748 -5.985 1.00 81.62 79 GLU A N 1
ATOM 678 C CA . GLU A 1 79 ? 13.798 -5.379 -5.136 1.00 81.62 79 GLU A CA 1
ATOM 679 C C . GLU A 1 79 ? 13.209 -6.362 -4.103 1.00 81.62 79 GLU A C 1
ATOM 681 O O . GLU A 1 79 ? 13.939 -6.933 -3.288 1.00 81.62 79 GLU A O 1
ATOM 686 N N . GLU A 1 80 ? 11.894 -6.608 -4.127 1.00 79.50 80 GLU A N 1
ATOM 687 C CA . GLU A 1 80 ? 11.195 -7.469 -3.156 1.00 79.50 80 GLU A CA 1
ATOM 688 C C . GLU A 1 80 ? 11.560 -8.946 -3.301 1.00 79.50 80 GLU A C 1
ATOM 690 O O . GLU A 1 80 ? 11.376 -9.725 -2.369 1.00 79.50 80 GLU A O 1
ATOM 695 N N . GLU A 1 81 ? 12.049 -9.377 -4.468 1.00 74.19 81 GLU A N 1
ATOM 696 C CA . GLU A 1 81 ? 12.317 -10.796 -4.727 1.00 74.19 81 GLU A CA 1
ATOM 697 C C . GLU A 1 81 ? 13.336 -11.402 -3.755 1.00 74.19 81 GLU A C 1
ATOM 699 O O . GLU A 1 81 ? 13.277 -12.605 -3.475 1.00 74.19 81 GLU A O 1
ATOM 704 N N . LYS A 1 82 ? 14.229 -10.561 -3.226 1.00 75.44 82 LYS A N 1
ATOM 705 C CA . LYS A 1 82 ? 15.289 -10.928 -2.283 1.00 75.44 82 LYS A CA 1
ATOM 706 C C . LYS A 1 82 ? 14.857 -10.802 -0.816 1.00 75.44 82 LYS A C 1
ATOM 708 O O . LYS A 1 82 ? 15.609 -11.229 0.056 1.00 75.44 82 LYS A O 1
ATOM 713 N N . ASP A 1 83 ? 13.683 -10.233 -0.529 1.00 82.38 83 ASP A N 1
ATOM 714 C CA . ASP A 1 83 ? 13.170 -10.068 0.835 1.00 82.38 83 ASP A CA 1
ATOM 715 C C . ASP A 1 83 ? 12.165 -11.187 1.169 1.00 82.38 83 ASP A C 1
ATOM 717 O O . ASP A 1 83 ? 11.014 -11.197 0.722 1.00 82.38 83 ASP A O 1
ATOM 721 N N . VAL A 1 84 ? 12.637 -12.170 1.943 1.00 82.62 84 VAL A N 1
ATOM 722 C CA . VAL A 1 84 ? 11.847 -13.339 2.368 1.00 82.62 84 VAL A CA 1
ATOM 723 C C . VAL A 1 84 ? 10.668 -12.924 3.244 1.00 82.62 84 VAL A C 1
ATOM 725 O O . VAL A 1 84 ? 9.571 -13.464 3.091 1.00 82.62 84 VAL A O 1
ATOM 728 N N . ASP A 1 85 ? 10.864 -11.936 4.115 1.00 84.06 85 ASP A N 1
ATOM 729 C CA . ASP A 1 85 ? 9.802 -11.448 4.987 1.00 84.06 85 ASP A CA 1
ATOM 730 C C . ASP A 1 85 ? 8.729 -10.750 4.157 1.00 84.06 85 ASP A C 1
ATOM 732 O O . ASP A 1 85 ? 7.543 -11.007 4.348 1.00 84.06 85 ASP A O 1
ATOM 736 N N . PHE A 1 86 ? 9.116 -9.921 3.184 1.00 86.75 86 PHE A N 1
ATOM 737 C CA . PHE A 1 86 ? 8.155 -9.262 2.300 1.00 86.75 86 PHE A CA 1
ATOM 738 C C . PHE A 1 86 ? 7.225 -10.278 1.619 1.00 86.75 86 PHE A C 1
ATOM 740 O O . PHE A 1 86 ? 6.007 -10.107 1.644 1.00 86.75 86 PHE A O 1
ATOM 747 N N . LYS A 1 87 ? 7.775 -11.377 1.083 1.00 86.75 87 LYS A N 1
ATOM 748 C CA . LYS A 1 87 ? 6.991 -12.479 0.486 1.00 86.75 87 LYS A CA 1
ATOM 749 C C . LYS A 1 87 ? 6.067 -13.169 1.493 1.00 86.75 87 LYS A C 1
ATOM 751 O O . LYS A 1 87 ? 4.927 -13.510 1.166 1.00 86.75 87 LYS A O 1
ATOM 756 N N . HIS A 1 88 ? 6.541 -13.376 2.719 1.00 89.19 88 HIS A N 1
ATOM 757 C CA . HIS A 1 88 ? 5.745 -13.970 3.796 1.00 89.19 88 HIS A CA 1
ATOM 758 C C . HIS A 1 88 ? 4.526 -13.108 4.144 1.00 89.19 88 HIS A C 1
ATOM 760 O O . HIS A 1 88 ? 3.399 -13.608 4.170 1.00 89.19 88 HIS A O 1
ATOM 766 N N . TYR A 1 89 ? 4.715 -11.803 4.348 1.00 91.06 89 TYR A N 1
ATOM 767 C CA . TYR A 1 89 ? 3.609 -10.898 4.674 1.00 91.06 89 TYR A CA 1
ATOM 768 C C . TYR A 1 89 ? 2.707 -10.595 3.476 1.00 91.06 89 TYR A C 1
ATOM 770 O O . TYR A 1 89 ? 1.503 -10.435 3.667 1.00 91.06 89 TYR A O 1
ATOM 778 N N . GLU A 1 90 ? 3.236 -10.595 2.249 1.00 91.94 90 GLU A N 1
ATOM 779 C CA . GLU A 1 90 ? 2.431 -10.557 1.019 1.00 91.94 90 GLU A CA 1
ATOM 780 C C . GLU A 1 90 ? 1.457 -11.739 0.991 1.00 91.94 90 GLU A C 1
ATOM 782 O O . GLU A 1 90 ? 0.251 -11.553 0.830 1.00 91.94 90 GLU A O 1
ATOM 787 N N . THR A 1 91 ? 1.956 -12.952 1.245 1.00 92.00 91 THR A N 1
ATOM 788 C CA . THR A 1 91 ? 1.127 -14.165 1.284 1.00 92.00 91 THR A CA 1
ATOM 789 C C . THR A 1 91 ? 0.037 -14.062 2.354 1.00 92.00 91 THR A C 1
ATOM 791 O O . THR A 1 91 ? -1.123 -14.392 2.089 1.00 92.00 91 THR A O 1
ATOM 794 N N . LYS A 1 92 ? 0.373 -13.554 3.550 1.00 93.81 92 LYS A N 1
ATOM 795 C CA . LYS A 1 92 ? -0.615 -13.290 4.610 1.00 93.81 92 LYS A CA 1
ATOM 796 C C . LYS A 1 92 ? -1.674 -12.281 4.156 1.00 93.81 92 LYS A C 1
ATOM 798 O O . LYS A 1 92 ? -2.862 -12.544 4.319 1.00 93.81 92 LYS A O 1
ATOM 803 N N . ALA A 1 93 ? -1.270 -11.154 3.571 1.00 93.44 93 ALA A N 1
ATOM 804 C CA . ALA A 1 93 ? -2.184 -10.097 3.141 1.00 93.44 93 ALA A CA 1
ATOM 805 C C . ALA A 1 93 ? -3.133 -10.567 2.027 1.00 93.44 93 ALA A C 1
ATOM 807 O O . ALA A 1 93 ? -4.338 -10.323 2.101 1.00 93.44 93 ALA A O 1
ATOM 808 N N . VAL A 1 94 ? -2.622 -11.322 1.051 1.00 94.12 94 VAL A N 1
ATOM 809 C CA . VAL A 1 94 ? -3.436 -11.969 0.011 1.00 94.12 94 VAL A CA 1
ATOM 810 C C . VAL A 1 94 ? -4.420 -12.967 0.629 1.00 94.12 94 VAL A C 1
ATOM 812 O O . VAL A 1 94 ? -5.597 -12.978 0.267 1.00 94.12 94 VAL A O 1
ATOM 815 N N . GLY A 1 95 ? -3.979 -13.775 1.598 1.00 94.25 95 GLY A N 1
ATOM 816 C CA . GLY A 1 95 ? -4.854 -14.685 2.339 1.00 94.25 95 GLY A CA 1
ATOM 817 C C . GLY A 1 95 ? -6.009 -13.956 3.030 1.00 94.25 95 GLY A C 1
ATOM 818 O O . GLY A 1 95 ? -7.161 -14.364 2.891 1.00 94.25 95 GLY A O 1
ATOM 819 N N . LEU A 1 96 ? -5.716 -12.838 3.702 1.00 94.12 96 LEU A N 1
ATOM 820 C CA . LEU A 1 96 ? -6.718 -11.997 4.364 1.00 94.12 96 LEU A CA 1
ATOM 821 C C . LEU A 1 96 ? -7.699 -11.354 3.369 1.00 94.12 96 LEU A C 1
ATOM 823 O O . LEU A 1 96 ? -8.893 -11.273 3.663 1.00 94.12 96 LEU A O 1
ATOM 827 N N . HIS A 1 97 ? -7.223 -10.951 2.188 1.00 94.31 97 HIS A N 1
ATOM 828 C CA . HIS A 1 97 ? -8.069 -10.449 1.102 1.00 94.31 97 HIS A CA 1
ATOM 829 C C . HIS A 1 97 ? -9.017 -11.518 0.570 1.00 94.31 97 HIS A C 1
ATOM 831 O O . HIS A 1 97 ? -10.208 -11.259 0.411 1.00 94.31 97 HIS A O 1
ATOM 837 N N . ARG A 1 98 ? -8.528 -12.740 0.346 1.00 93.06 98 ARG A N 1
ATOM 838 C CA . ARG A 1 98 ? -9.352 -13.848 -0.164 1.00 93.06 98 ARG A CA 1
ATOM 839 C C . ARG A 1 98 ? -10.482 -14.235 0.791 1.00 93.06 98 ARG A C 1
ATOM 841 O O . ARG A 1 98 ? -11.550 -14.620 0.328 1.00 93.06 98 ARG A O 1
ATOM 848 N N . ILE A 1 99 ? -10.275 -14.089 2.101 1.00 94.06 99 ILE A N 1
ATOM 849 C CA . ILE A 1 99 ? -11.322 -14.290 3.119 1.00 94.06 99 ILE A CA 1
ATOM 850 C C . ILE A 1 99 ? -12.106 -13.009 3.452 1.00 94.06 99 ILE A C 1
ATOM 852 O O . ILE A 1 99 ? -12.840 -12.990 4.435 1.00 94.06 99 ILE A O 1
ATOM 856 N N . GLN A 1 100 ? -11.936 -11.937 2.668 1.00 89.31 100 GLN A N 1
ATOM 857 C CA . GLN A 1 100 ? -12.631 -10.650 2.816 1.00 89.31 100 GLN A CA 1
ATOM 858 C C . GLN A 1 100 ? -12.432 -9.961 4.181 1.00 89.31 100 GLN A C 1
ATOM 860 O O . GLN A 1 100 ? -13.250 -9.142 4.594 1.00 89.31 100 GLN A O 1
ATOM 865 N N . LYS A 1 101 ? -11.335 -10.258 4.890 1.00 89.62 101 LYS A N 1
ATOM 866 C CA . LYS A 1 101 ? -11.016 -9.617 6.178 1.00 89.62 101 LYS A CA 1
ATOM 867 C C . LYS A 1 101 ? -10.395 -8.228 5.995 1.00 89.62 101 LYS A C 1
ATOM 869 O O . LYS A 1 101 ? -10.675 -7.332 6.782 1.00 89.62 101 LYS A O 1
ATOM 874 N N . THR A 1 102 ? -9.554 -8.051 4.979 1.00 89.88 102 THR A N 1
ATOM 875 C CA . THR A 1 102 ? -8.905 -6.770 4.642 1.00 89.88 102 THR A CA 1
ATOM 876 C C . THR A 1 102 ? -8.611 -6.721 3.148 1.00 89.88 102 THR A C 1
ATOM 878 O O . THR A 1 102 ? -8.333 -7.753 2.544 1.00 89.88 102 THR A O 1
ATOM 881 N N . HIS A 1 103 ? -8.657 -5.552 2.522 1.00 91.38 103 HIS A N 1
ATOM 882 C CA . HIS A 1 103 ? -8.438 -5.446 1.087 1.00 91.38 103 HIS A CA 1
ATOM 883 C C . HIS A 1 103 ? -6.954 -5.224 0.755 1.00 91.38 103 HIS A C 1
ATOM 885 O O . HIS A 1 103 ? -6.382 -4.170 1.023 1.00 91.38 103 HIS A O 1
ATOM 891 N N . PHE A 1 104 ? -6.320 -6.233 0.161 1.00 92.56 104 PHE A N 1
ATOM 892 C CA . PHE A 1 104 ? -4.964 -6.135 -0.384 1.00 92.56 104 PHE A CA 1
ATOM 893 C C . PHE A 1 104 ? -4.897 -5.259 -1.648 1.00 92.56 104 PHE A C 1
ATOM 895 O O . PHE A 1 104 ? -5.563 -5.562 -2.637 1.00 92.56 104 PHE A O 1
ATOM 902 N N . VAL A 1 105 ? -4.051 -4.222 -1.622 1.00 92.56 105 VAL A N 1
ATOM 903 C CA . VAL A 1 105 ? -3.825 -3.274 -2.726 1.00 92.56 105 VAL A CA 1
ATOM 904 C C . VAL A 1 105 ? -2.345 -3.270 -3.126 1.00 92.56 105 VAL A C 1
ATOM 906 O O . VAL A 1 105 ? -1.515 -2.689 -2.421 1.00 92.56 105 VAL A O 1
ATOM 909 N N . PRO A 1 106 ? -1.977 -3.874 -4.264 1.00 92.31 106 PRO A N 1
ATOM 910 C CA . PRO A 1 106 ? -0.610 -3.815 -4.758 1.00 92.31 106 PRO A CA 1
ATOM 911 C C . PRO A 1 106 ? -0.352 -2.541 -5.574 1.00 92.31 106 PRO A C 1
ATOM 913 O O . PRO A 1 106 ? -1.087 -2.220 -6.513 1.00 92.31 106 PRO A O 1
ATOM 916 N N . ILE A 1 107 ? 0.740 -1.843 -5.263 1.00 91.81 107 ILE A N 1
ATOM 917 C CA . ILE A 1 107 ? 1.188 -0.636 -5.968 1.00 91.81 107 ILE A CA 1
ATOM 918 C C . ILE A 1 107 ? 2.576 -0.873 -6.552 1.00 91.81 107 ILE A C 1
ATOM 920 O O . ILE A 1 107 ? 3.536 -1.105 -5.824 1.00 91.81 107 ILE A O 1
ATOM 924 N N . GLY A 1 108 ? 2.691 -0.785 -7.875 1.00 90.88 108 GLY A N 1
ATOM 925 C CA . GLY A 1 108 ? 3.971 -0.847 -8.572 1.00 90.88 108 GLY A CA 1
ATOM 926 C C . GLY A 1 108 ? 4.595 0.538 -8.696 1.00 90.88 108 GLY A C 1
ATOM 927 O O . GLY A 1 108 ? 3.949 1.473 -9.155 1.00 90.88 108 GLY A O 1
ATOM 928 N N . LEU A 1 109 ? 5.862 0.670 -8.337 1.00 89.00 109 LEU A N 1
ATOM 929 C CA . LEU A 1 109 ? 6.674 1.871 -8.460 1.00 89.00 109 LEU A CA 1
ATOM 930 C C . LEU A 1 109 ? 7.758 1.609 -9.510 1.00 89.00 109 LEU A C 1
ATOM 932 O O . LEU A 1 109 ? 8.449 0.600 -9.433 1.00 89.00 109 LEU A O 1
ATOM 936 N N . ALA A 1 110 ? 7.875 2.506 -10.493 1.00 75.19 110 ALA A N 1
ATOM 937 C CA . ALA A 1 110 ? 8.913 2.607 -11.527 1.00 75.19 110 ALA A CA 1
ATOM 938 C C . ALA A 1 110 ? 9.796 1.351 -11.724 1.00 75.19 110 ALA A C 1
ATOM 940 O O . ALA A 1 110 ? 10.784 1.167 -11.017 1.00 75.19 110 ALA A O 1
ATOM 941 N N . GLY A 1 111 ? 9.491 0.529 -12.735 1.00 71.88 111 GLY A N 1
ATOM 942 C CA . GLY A 1 111 ? 10.309 -0.638 -13.115 1.00 71.88 111 GLY A CA 1
ATOM 943 C C . GLY A 1 111 ? 9.604 -1.992 -13.003 1.00 71.88 111 GLY A C 1
ATOM 944 O O . GLY A 1 111 ? 10.103 -2.982 -13.533 1.00 71.88 111 GLY A O 1
ATOM 945 N N . ILE A 1 112 ? 8.416 -2.037 -12.395 1.00 82.44 112 ILE A N 1
ATOM 946 C CA . ILE A 1 112 ? 7.588 -3.246 -12.347 1.00 82.44 112 ILE A CA 1
ATOM 947 C C . ILE A 1 112 ? 6.966 -3.528 -13.724 1.00 82.44 112 ILE A C 1
ATOM 949 O O . ILE A 1 112 ? 6.140 -2.759 -14.225 1.00 82.44 112 ILE A O 1
ATOM 953 N N . GLN A 1 113 ? 7.358 -4.650 -14.330 1.00 80.06 113 GLN A N 1
ATOM 954 C CA . GLN A 1 113 ? 6.802 -5.133 -15.598 1.00 80.06 113 GLN A CA 1
ATOM 955 C C . GLN A 1 113 ? 5.349 -5.607 -15.435 1.00 80.06 113 GLN A C 1
ATOM 957 O O . GLN A 1 113 ? 4.956 -6.065 -14.363 1.00 80.06 113 GLN A O 1
ATOM 962 N N . ASP A 1 114 ? 4.561 -5.575 -16.515 1.00 76.50 114 ASP A N 1
ATOM 963 C CA . ASP A 1 114 ? 3.171 -6.073 -16.524 1.00 76.50 114 ASP A CA 1
ATOM 964 C C . ASP A 1 114 ? 3.048 -7.533 -16.064 1.00 76.50 114 ASP A C 1
ATOM 966 O O . ASP A 1 114 ? 2.078 -7.919 -15.416 1.00 76.50 114 ASP A O 1
ATOM 970 N N . THR A 1 115 ? 4.060 -8.344 -16.360 1.00 83.69 115 THR A N 1
ATOM 971 C CA . THR A 1 115 ? 4.102 -9.767 -16.019 1.00 83.69 115 THR A CA 1
ATOM 972 C C . THR A 1 115 ? 4.528 -10.038 -14.579 1.00 83.69 115 THR A C 1
ATOM 974 O O . THR A 1 115 ? 4.448 -11.184 -14.147 1.00 83.69 115 THR A O 1
ATOM 977 N N . TYR A 1 116 ? 4.960 -9.028 -13.815 1.00 84.69 116 TYR A N 1
ATOM 978 C CA . TYR A 1 116 ? 5.562 -9.213 -12.489 1.00 84.69 116 TYR A CA 1
ATOM 979 C C . TYR A 1 116 ? 4.665 -10.012 -11.532 1.00 84.69 116 TYR A C 1
ATOM 981 O O . TYR A 1 116 ? 5.104 -10.995 -10.940 1.00 84.69 116 TYR A O 1
ATOM 989 N N . PHE A 1 117 ? 3.383 -9.652 -11.432 1.00 85.94 117 PHE A N 1
ATOM 990 C CA . PHE A 1 117 ? 2.434 -10.340 -10.547 1.00 85.94 117 PHE A CA 1
ATOM 991 C C . PHE A 1 117 ? 2.046 -11.723 -11.071 1.00 85.94 117 PHE A C 1
ATOM 993 O O . PHE A 1 117 ? 1.976 -12.681 -10.303 1.00 85.94 117 PHE A O 1
ATOM 1000 N N . SER A 1 118 ? 1.879 -11.862 -12.389 1.00 85.62 118 SER A N 1
ATOM 1001 C CA . SER A 1 118 ? 1.592 -13.162 -13.010 1.00 85.62 118 SER A CA 1
ATOM 1002 C C . SER A 1 118 ? 2.731 -14.160 -12.776 1.00 85.62 118 SER A C 1
ATOM 1004 O O . SER A 1 118 ? 2.479 -15.296 -12.383 1.00 85.62 118 SER A O 1
ATOM 1006 N N . ASN A 1 119 ? 3.985 -13.717 -12.909 1.00 85.25 119 ASN A N 1
ATOM 1007 C CA . ASN A 1 119 ? 5.178 -14.530 -12.656 1.00 85.25 119 ASN A CA 1
ATOM 1008 C C . ASN A 1 119 ? 5.299 -14.970 -11.188 1.00 85.25 119 ASN A C 1
ATOM 1010 O O . ASN A 1 119 ? 5.932 -15.982 -10.899 1.00 85.25 119 ASN A O 1
ATOM 1014 N N . ARG A 1 120 ? 4.675 -14.232 -10.263 1.00 81.81 120 ARG A N 1
ATOM 1015 C CA . ARG A 1 120 ? 4.636 -14.538 -8.825 1.00 81.81 120 ARG A CA 1
ATOM 1016 C C . ARG A 1 120 ? 3.404 -15.348 -8.407 1.00 81.81 120 ARG A C 1
ATOM 1018 O O . ARG A 1 120 ? 3.186 -15.540 -7.216 1.00 81.81 120 ARG A O 1
ATOM 1025 N N . GLY A 1 121 ? 2.605 -15.832 -9.361 1.00 83.31 121 GLY A N 1
ATOM 1026 C CA . GLY A 1 121 ? 1.401 -16.617 -9.070 1.00 83.31 121 GLY A CA 1
ATOM 1027 C C . GLY A 1 121 ? 0.233 -15.783 -8.539 1.00 83.31 121 GLY A C 1
ATOM 1028 O O . GLY A 1 121 ? -0.648 -16.320 -7.874 1.00 83.31 121 GLY A O 1
ATOM 1029 N N . LEU A 1 122 ? 0.230 -14.482 -8.842 1.00 87.06 122 LEU A N 1
ATOM 1030 C CA . LEU A 1 122 ? -0.814 -13.520 -8.490 1.00 87.06 122 LEU A CA 1
ATOM 1031 C C . LEU A 1 122 ? -1.437 -12.874 -9.752 1.00 87.06 122 LEU A C 1
ATOM 1033 O O . LEU A 1 122 ? -1.537 -11.647 -9.818 1.00 87.06 122 LEU A O 1
ATOM 1037 N N . PRO A 1 123 ? -1.813 -13.644 -10.798 1.00 87.25 123 PRO A N 1
ATOM 1038 C CA . PRO A 1 123 ? -2.283 -13.090 -12.074 1.00 87.25 123 PRO A CA 1
ATOM 1039 C C . PRO A 1 123 ? -3.588 -12.288 -11.963 1.00 87.25 123 PRO A C 1
ATOM 1041 O O . PRO A 1 123 ? -3.883 -11.467 -12.831 1.00 87.25 123 PRO A O 1
ATOM 1044 N N . GLU A 1 124 ? -4.377 -12.515 -10.912 1.00 87.75 124 GLU A N 1
ATOM 1045 C CA . GLU A 1 124 ? -5.618 -11.794 -10.641 1.00 87.75 124 GLU A CA 1
ATOM 1046 C C . GLU A 1 124 ? -5.381 -10.341 -10.200 1.00 87.75 124 GLU A C 1
ATOM 1048 O O . GLU A 1 124 ? -6.257 -9.488 -10.363 1.00 87.75 124 GLU A O 1
ATOM 1053 N N . TYR A 1 125 ? -4.186 -10.033 -9.694 1.00 86.56 125 TYR A N 1
ATOM 1054 C CA . TYR A 1 125 ? -3.855 -8.718 -9.169 1.00 86.56 125 TYR A CA 1
ATOM 1055 C C . TYR A 1 125 ? -3.208 -7.837 -10.238 1.00 86.56 125 TYR A C 1
ATOM 1057 O O . TYR A 1 125 ? -2.125 -8.117 -10.753 1.00 86.56 125 TYR A O 1
ATOM 1065 N N . LYS A 1 126 ? -3.874 -6.720 -10.552 1.00 83.62 126 LYS A N 1
ATOM 1066 C CA . LYS A 1 126 ? -3.385 -5.702 -11.491 1.00 83.62 126 LYS A CA 1
ATOM 1067 C C . LYS A 1 126 ? -2.942 -4.456 -10.723 1.00 83.62 126 LYS A C 1
ATOM 1069 O O . LYS A 1 126 ? -3.808 -3.638 -10.386 1.00 83.62 126 LYS A O 1
ATOM 1074 N N . PRO A 1 127 ? -1.634 -4.280 -10.462 1.00 86.94 127 PRO A N 1
ATOM 1075 C CA . PRO A 1 127 ? -1.147 -3.175 -9.648 1.00 86.94 127 PRO A CA 1
ATOM 1076 C C . PRO A 1 127 ? -1.468 -1.821 -10.283 1.00 86.94 127 PRO A C 1
ATOM 1078 O O . PRO A 1 127 ? -1.499 -1.671 -11.511 1.00 86.94 127 PRO A O 1
ATOM 1081 N N . ILE A 1 128 ? -1.661 -0.807 -9.444 1.00 88.44 128 ILE A N 1
ATOM 1082 C CA . ILE A 1 128 ? -1.625 0.588 -9.897 1.00 88.44 128 ILE A CA 1
ATOM 1083 C C . ILE A 1 128 ? -0.150 0.970 -10.029 1.00 88.44 128 ILE A C 1
ATOM 1085 O O . ILE A 1 128 ? 0.622 0.758 -9.098 1.00 88.44 128 ILE A O 1
ATOM 1089 N N . ARG A 1 129 ? 0.258 1.471 -11.200 1.00 88.69 129 ARG A N 1
ATOM 1090 C CA . ARG A 1 129 ? 1.673 1.674 -11.540 1.00 88.69 129 ARG A CA 1
ATOM 1091 C C . ARG A 1 129 ? 2.041 3.149 -11.588 1.00 88.69 129 ARG A C 1
ATOM 1093 O O . ARG A 1 129 ? 1.552 3.865 -12.450 1.00 88.69 129 ARG A O 1
ATOM 1100 N N . PHE A 1 130 ? 2.952 3.567 -10.726 1.00 88.94 130 PHE A N 1
ATOM 1101 C CA . PHE A 1 130 ? 3.500 4.920 -10.677 1.00 88.94 130 PHE A CA 1
ATOM 1102 C C . PHE A 1 130 ? 4.889 4.978 -11.320 1.00 88.94 130 PHE A C 1
ATOM 1104 O O . PHE A 1 130 ? 5.624 3.988 -11.325 1.00 88.94 130 PHE A O 1
ATOM 1111 N N . GLY A 1 131 ? 5.268 6.138 -11.856 1.00 81.81 131 GLY A N 1
ATOM 1112 C CA . GLY A 1 131 ? 6.575 6.380 -12.466 1.00 81.81 131 GLY A CA 1
ATOM 1113 C C . GLY A 1 131 ? 6.702 5.926 -13.925 1.00 81.81 131 GLY A C 1
ATOM 1114 O O . GLY A 1 131 ? 7.818 5.744 -14.403 1.00 81.81 131 GLY A O 1
ATOM 1115 N N . VAL A 1 132 ? 5.582 5.736 -14.635 1.00 76.00 132 VAL A N 1
ATOM 1116 C CA . VAL A 1 132 ? 5.541 5.330 -16.062 1.00 76.00 132 VAL A CA 1
ATOM 1117 C C . VAL A 1 132 ? 4.933 6.400 -16.984 1.00 76.00 132 VAL A C 1
ATOM 1119 O O . VAL A 1 132 ? 4.527 6.104 -18.104 1.00 76.00 132 VAL A O 1
ATOM 1122 N N . GLY A 1 133 ? 4.870 7.656 -16.527 1.00 73.81 133 GLY A N 1
ATOM 1123 C CA . GLY A 1 133 ? 4.432 8.800 -17.341 1.00 73.81 133 GLY A CA 1
ATOM 1124 C C . GLY A 1 133 ? 2.934 9.124 -17.283 1.00 73.81 133 GLY A C 1
ATOM 1125 O O . GLY A 1 133 ? 2.470 9.945 -18.069 1.00 73.81 133 GLY A O 1
ATOM 1126 N N . ASN A 1 134 ? 2.172 8.527 -16.356 1.00 81.56 134 ASN A N 1
ATOM 1127 C CA . ASN A 1 134 ? 0.752 8.847 -16.143 1.00 81.56 134 ASN A CA 1
ATOM 1128 C C . ASN A 1 134 ? 0.349 8.815 -14.657 1.00 81.56 134 ASN A C 1
ATOM 1130 O O . ASN A 1 134 ? -0.672 8.246 -14.261 1.00 81.56 134 ASN A O 1
ATOM 1134 N N . ASP A 1 135 ? 1.181 9.414 -13.811 1.00 85.19 135 ASP A N 1
ATOM 1135 C CA . ASP A 1 135 ? 1.020 9.330 -12.359 1.00 85.19 135 ASP A CA 1
ATOM 1136 C C . ASP A 1 135 ? -0.263 10.017 -11.878 1.00 85.19 135 ASP A C 1
ATOM 1138 O O . ASP A 1 135 ? -0.877 9.552 -10.926 1.00 85.19 135 ASP A O 1
ATOM 1142 N N . ALA A 1 136 ? -0.737 11.061 -12.568 1.00 85.69 136 ALA A N 1
ATOM 1143 C CA . ALA A 1 136 ? -1.979 11.748 -12.210 1.00 85.69 136 ALA A CA 1
ATOM 1144 C C . ALA A 1 136 ? -3.212 10.829 -12.309 1.00 85.69 136 ALA A C 1
ATOM 1146 O O . ALA A 1 136 ? -4.027 10.781 -11.386 1.00 85.69 136 ALA A O 1
ATOM 1147 N N . ALA A 1 137 ? -3.340 10.053 -13.393 1.00 86.12 137 ALA A N 1
ATOM 1148 C CA . ALA A 1 137 ? -4.430 9.086 -13.523 1.00 86.12 137 ALA A CA 1
ATOM 1149 C C . ALA A 1 137 ? -4.283 7.923 -12.531 1.00 86.12 137 ALA A C 1
ATOM 1151 O O . ALA A 1 137 ? -5.280 7.409 -12.025 1.00 86.12 137 ALA A O 1
ATOM 1152 N N . CYS A 1 138 ? -3.046 7.528 -12.222 1.00 88.88 138 CYS A N 1
ATOM 1153 C CA . CYS A 1 138 ? -2.766 6.487 -11.237 1.00 88.88 138 CYS A CA 1
ATOM 1154 C C . CYS A 1 138 ? -3.143 6.932 -9.825 1.00 88.88 138 CYS A C 1
ATOM 1156 O O . CYS A 1 138 ? -3.794 6.171 -9.114 1.00 88.88 138 CYS A O 1
ATOM 1158 N N . TRP A 1 139 ? -2.835 8.178 -9.457 1.00 87.75 139 TRP A N 1
ATOM 1159 C CA . TRP A 1 139 ? -3.309 8.788 -8.218 1.00 87.75 139 TRP A CA 1
ATOM 1160 C C . TRP A 1 139 ? -4.831 8.801 -8.168 1.00 87.75 139 TRP A C 1
ATOM 1162 O O . TRP A 1 139 ? -5.392 8.349 -7.179 1.00 87.75 139 TRP A O 1
ATOM 1172 N N . LYS A 1 140 ? -5.514 9.228 -9.239 1.00 86.94 140 LYS A N 1
ATOM 1173 C CA . LYS A 1 140 ? -6.984 9.208 -9.288 1.00 86.94 140 LYS A CA 1
ATOM 1174 C C . LYS A 1 140 ? -7.554 7.805 -9.036 1.00 86.94 140 LYS A C 1
ATOM 1176 O O . LYS A 1 140 ? -8.391 7.639 -8.154 1.00 86.94 140 LYS A O 1
ATOM 1181 N N . ARG A 1 141 ? -7.073 6.791 -9.764 1.00 87.56 141 ARG A N 1
ATOM 1182 C CA . ARG A 1 141 ? -7.508 5.395 -9.575 1.00 87.56 141 ARG A CA 1
ATOM 1183 C C . ARG A 1 141 ? -7.200 4.893 -8.163 1.00 87.56 141 ARG A C 1
ATOM 1185 O O . ARG A 1 141 ? -8.000 4.175 -7.581 1.00 87.56 141 ARG A O 1
ATOM 1192 N N . PHE A 1 142 ? -6.051 5.267 -7.609 1.00 89.25 142 PHE A N 1
ATOM 1193 C CA . PHE A 1 142 ? -5.678 4.899 -6.249 1.00 89.25 142 PHE A CA 1
ATOM 1194 C C . PHE A 1 142 ? -6.599 5.540 -5.209 1.00 89.25 142 PHE A C 1
ATOM 1196 O O . PHE A 1 142 ? -7.008 4.870 -4.271 1.00 89.25 142 PHE A O 1
ATOM 1203 N N . TRP A 1 143 ? -7.004 6.794 -5.394 1.00 84.75 143 TRP A N 1
ATOM 1204 C CA . TRP A 1 143 ? -7.977 7.448 -4.518 1.00 84.75 143 TRP A CA 1
ATOM 1205 C C . TRP A 1 143 ? -9.343 6.765 -4.538 1.00 84.75 143 TRP A C 1
ATOM 1207 O O . TRP A 1 143 ? -9.924 6.536 -3.479 1.00 84.75 143 TRP A O 1
ATOM 1217 N N . GLU A 1 144 ? -9.816 6.387 -5.724 1.00 84.00 144 GLU A N 1
ATOM 1218 C CA . GLU A 1 144 ? -11.050 5.614 -5.897 1.00 84.00 144 GLU A CA 1
ATOM 1219 C C . GLU A 1 144 ? -10.996 4.242 -5.210 1.00 84.00 144 GLU A C 1
ATOM 1221 O O . GLU A 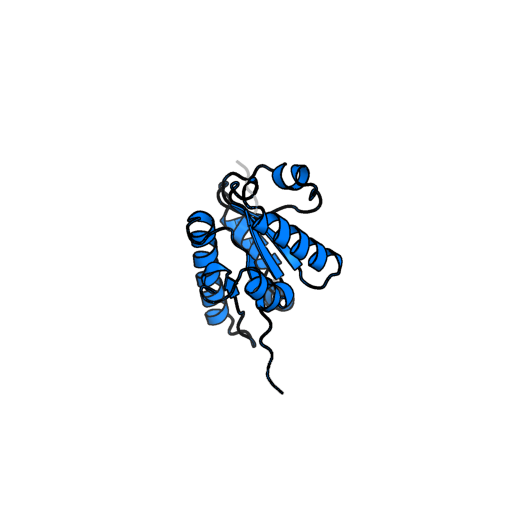1 144 ? -12.019 3.762 -4.726 1.00 84.00 144 GLU A O 1
ATOM 1226 N N . GLU A 1 145 ? -9.811 3.632 -5.158 1.00 84.50 145 GLU A N 1
ATOM 1227 C CA . GLU A 1 145 ? -9.570 2.367 -4.466 1.00 84.50 145 GLU A CA 1
ATOM 1228 C C . GLU A 1 145 ? -9.519 2.559 -2.945 1.00 84.50 145 GLU A C 1
ATOM 1230 O O . GLU A 1 145 ? -10.077 1.775 -2.181 1.00 84.50 145 GLU A O 1
ATOM 1235 N N . ILE A 1 146 ? -8.833 3.601 -2.468 1.00 82.81 146 ILE A N 1
ATOM 1236 C CA . ILE A 1 146 ? -8.519 3.748 -1.046 1.00 82.81 146 ILE A CA 1
ATOM 1237 C C . ILE A 1 146 ? -9.644 4.406 -0.252 1.00 82.81 146 ILE A C 1
ATOM 1239 O O . ILE A 1 146 ? -9.892 3.972 0.875 1.00 82.81 146 ILE A O 1
ATOM 1243 N N . LEU A 1 147 ? -10.371 5.372 -0.810 1.00 78.00 147 LEU A N 1
ATOM 1244 C CA . LEU A 1 147 ? -11.450 6.041 -0.083 1.00 78.00 147 LEU A CA 1
ATOM 1245 C C . LEU A 1 147 ? -12.706 5.155 0.046 1.00 78.00 147 LEU A C 1
ATOM 1247 O O . LEU A 1 147 ? -12.963 4.316 -0.818 1.00 78.00 147 LEU A O 1
ATOM 1251 N N . PRO A 1 148 ? -13.494 5.310 1.126 1.00 66.00 148 PRO A N 1
ATOM 1252 C CA . PRO A 1 148 ? -14.810 4.680 1.244 1.00 66.00 148 PRO A CA 1
ATOM 1253 C C . PRO A 1 148 ? -15.751 5.125 0.114 1.00 66.00 148 PRO A C 1
ATOM 1255 O O . PRO A 1 148 ? -15.652 6.259 -0.353 1.00 66.00 148 PRO A O 1
ATOM 1258 N N . GLU A 1 149 ? -16.692 4.273 -0.299 1.00 58.94 149 GLU A N 1
ATOM 1259 C CA . GLU A 1 149 ? -17.647 4.591 -1.378 1.00 58.94 149 GLU A CA 1
ATOM 1260 C C . GLU A 1 149 ? -18.465 5.862 -1.086 1.00 58.94 149 GLU A C 1
ATOM 1262 O O . GLU A 1 149 ? -18.580 6.719 -1.960 1.00 58.94 149 GLU A O 1
ATOM 1267 N N . ASP A 1 150 ? -18.880 6.068 0.168 1.00 53.66 150 ASP A N 1
ATOM 1268 C CA . ASP A 1 150 ? -19.603 7.269 0.626 1.00 53.66 150 ASP A CA 1
ATOM 1269 C C . ASP A 1 150 ? -18.820 8.583 0.410 1.00 53.66 150 ASP A C 1
ATOM 1271 O O . ASP A 1 150 ? -19.396 9.665 0.306 1.00 53.66 150 ASP A O 1
ATOM 1275 N N . ALA A 1 151 ? -17.485 8.512 0.347 1.00 51.41 151 ALA A N 1
ATOM 1276 C CA . ALA A 1 151 ? -16.623 9.659 0.070 1.00 51.41 151 ALA A CA 1
ATOM 1277 C C . ALA A 1 151 ? -16.507 9.956 -1.438 1.00 51.41 151 ALA A C 1
ATOM 1279 O O . ALA A 1 151 ? -16.253 11.098 -1.816 1.00 51.41 151 ALA A O 1
ATOM 1280 N N . ARG A 1 152 ? -16.729 8.955 -2.305 1.00 52.44 152 ARG A N 1
ATOM 1281 C CA . ARG A 1 152 ? -16.674 9.096 -3.773 1.00 52.44 152 ARG A CA 1
ATOM 1282 C C . ARG A 1 152 ? -17.890 9.845 -4.322 1.00 52.44 152 ARG A C 1
ATOM 1284 O O . ARG A 1 152 ? -17.775 10.512 -5.348 1.00 52.44 152 ARG A O 1
ATOM 1291 N N . GLU A 1 153 ? -19.030 9.785 -3.632 1.00 42.22 153 GLU A N 1
ATOM 1292 C CA . GLU A 1 153 ? -20.249 10.507 -4.022 1.00 42.22 153 GLU A CA 1
ATOM 1293 C C . GLU A 1 153 ? -20.122 12.031 -3.854 1.00 42.22 153 GLU A C 1
ATOM 1295 O O . GLU A 1 153 ? -20.733 12.780 -4.612 1.00 42.22 153 GLU A O 1
ATOM 1300 N N . GLN A 1 154 ? -19.271 12.514 -2.938 1.00 45.44 154 GLN A N 1
ATOM 1301 C CA . GLN A 1 154 ? -19.098 13.955 -2.697 1.00 45.44 154 GLN A CA 1
ATOM 1302 C C . GLN A 1 154 ? -18.215 14.673 -3.733 1.00 45.44 154 GLN A C 1
ATOM 1304 O O . GLN A 1 154 ? -18.245 15.900 -3.799 1.00 45.44 154 GLN A O 1
ATOM 1309 N N . ASP A 1 155 ? -17.465 13.939 -4.561 1.00 46.28 155 ASP A N 1
ATOM 1310 C CA . ASP A 1 155 ? -16.636 14.503 -5.640 1.00 46.28 155 ASP A CA 1
ATOM 1311 C C . ASP A 1 155 ? -17.301 14.396 -7.035 1.00 46.28 155 ASP A C 1
ATOM 1313 O O . ASP A 1 155 ? -16.735 14.859 -8.027 1.00 46.28 155 ASP A O 1
ATOM 1317 N N . MET A 1 156 ? -18.517 13.833 -7.131 1.00 38.91 156 MET A N 1
ATOM 1318 C CA . MET A 1 156 ? -19.285 13.723 -8.387 1.00 38.91 156 MET A CA 1
ATOM 1319 C C . MET A 1 156 ? -20.325 14.840 -8.595 1.00 38.91 156 MET A C 1
ATOM 1321 O O . MET A 1 156 ? -20.936 14.899 -9.661 1.00 38.91 156 MET A O 1
ATOM 1325 N N . ASP A 1 157 ? -20.475 15.778 -7.655 1.00 39.53 157 ASP A N 1
ATOM 1326 C CA . ASP A 1 157 ? -21.209 17.033 -7.873 1.00 39.53 157 ASP A CA 1
ATOM 1327 C C . ASP A 1 157 ? -20.249 18.137 -8.370 1.00 39.53 157 ASP A C 1
ATOM 1329 O O . ASP A 1 157 ? -20.042 19.182 -7.752 1.00 39.53 157 ASP A O 1
ATOM 1333 N N . GLY A 1 158 ? -19.671 17.918 -9.557 1.00 41.28 158 GLY A N 1
ATOM 1334 C CA . GLY A 1 158 ? -19.398 19.038 -10.467 1.00 41.28 158 GLY A CA 1
ATOM 1335 C C . GLY A 1 158 ? -20.723 19.727 -10.838 1.00 41.28 158 GLY A C 1
ATOM 1336 O O . GLY A 1 158 ? -21.783 19.143 -10.609 1.00 41.28 158 GLY A O 1
ATOM 1337 N N . PRO A 1 159 ? -20.722 20.962 -11.378 1.00 37.72 159 PRO A N 1
ATOM 1338 C CA . PRO A 1 159 ? -21.947 21.743 -11.525 1.00 37.72 159 PRO A CA 1
ATOM 1339 C C . PRO A 1 159 ? -22.996 20.949 -12.310 1.00 37.72 159 PRO A C 1
ATOM 1341 O O . PRO A 1 159 ? -22.858 20.737 -13.516 1.00 37.72 159 PRO A O 1
ATOM 1344 N N . ARG A 1 160 ? -24.050 20.504 -11.614 1.00 42.50 160 ARG A N 1
ATOM 1345 C CA . ARG A 1 160 ? -25.258 19.973 -12.240 1.00 42.50 160 ARG A CA 1
ATOM 1346 C C . ARG A 1 160 ? -25.852 21.111 -13.053 1.00 42.50 160 ARG A C 1
ATOM 1348 O O . ARG A 1 160 ? -26.502 21.998 -12.502 1.00 42.50 160 ARG A O 1
ATOM 1355 N N . ILE A 1 161 ? -25.618 21.096 -14.361 1.00 40.78 161 ILE A N 1
ATOM 1356 C CA . ILE A 1 161 ? -26.445 21.860 -15.288 1.00 40.78 161 ILE A CA 1
ATOM 1357 C C . ILE A 1 161 ? -27.852 21.303 -15.084 1.00 40.78 161 ILE A C 1
ATOM 1359 O O . ILE A 1 161 ? -28.122 20.138 -15.382 1.00 40.78 161 ILE A O 1
ATOM 1363 N N . SER A 1 162 ? -28.708 22.095 -14.447 1.00 36.72 162 SER A N 1
ATOM 1364 C CA . SER A 1 162 ? -30.088 21.698 -14.209 1.00 36.72 162 SER A CA 1
ATOM 1365 C C . SER A 1 162 ? -30.774 21.541 -15.570 1.00 36.72 162 SER A C 1
ATOM 1367 O O . SER A 1 162 ? -30.566 22.393 -16.434 1.00 36.72 162 SER A O 1
ATOM 1369 N N . PRO A 1 163 ? -31.617 20.515 -15.794 1.00 41.50 163 PRO A N 1
ATOM 1370 C CA . PRO A 1 163 ? -32.296 20.303 -17.080 1.00 41.50 163 PRO A CA 1
ATOM 1371 C C . PRO A 1 163 ? -33.321 21.389 -17.454 1.00 41.50 163 PRO A C 1
ATOM 1373 O O . PRO A 1 163 ? -34.139 21.171 -18.338 1.00 41.50 163 PRO A O 1
ATOM 1376 N N . GLN A 1 164 ? -33.337 22.525 -16.754 1.00 42.34 164 GLN A N 1
ATOM 1377 C CA . GLN A 1 164 ? -34.337 23.578 -16.911 1.00 42.34 164 GLN A CA 1
ATOM 1378 C C . GLN A 1 164 ? -33.880 24.747 -17.787 1.00 42.34 164 GLN A C 1
ATOM 1380 O O . GLN A 1 164 ? -34.705 25.594 -18.108 1.00 42.34 164 GLN A O 1
ATOM 1385 N N . ASP A 1 165 ? -32.636 24.753 -18.271 1.00 39.56 165 ASP A N 1
ATOM 1386 C CA . ASP A 1 165 ? -32.204 25.705 -19.300 1.00 39.56 165 ASP A CA 1
ATOM 1387 C C . ASP A 1 165 ? -32.359 25.097 -20.707 1.00 39.56 165 ASP A C 1
ATOM 1389 O O . ASP A 1 165 ? -31.416 24.981 -21.493 1.00 39.56 165 ASP A O 1
ATOM 1393 N N . GLU A 1 166 ? -33.589 24.694 -21.040 1.00 38.66 166 GLU A N 1
ATOM 1394 C CA . GLU A 1 166 ? -34.002 24.502 -22.430 1.00 38.66 166 GLU A CA 1
ATOM 1395 C C . GLU A 1 166 ? -34.102 25.872 -23.135 1.00 38.66 166 GLU A C 1
ATOM 1397 O O . GLU A 1 166 ? -35.142 26.518 -23.108 1.00 38.66 166 GLU A O 1
ATOM 1402 N N . PHE A 1 167 ? -33.022 26.239 -23.843 1.00 41.03 167 PHE A N 1
ATOM 1403 C CA . PHE A 1 167 ? -32.982 26.992 -25.118 1.00 41.03 167 PHE A CA 1
ATOM 1404 C C . PHE A 1 167 ? -33.487 28.469 -25.160 1.00 41.03 167 PHE A C 1
ATOM 1406 O O . PHE A 1 167 ? -34.491 28.831 -24.560 1.00 41.03 167 PHE A O 1
ATOM 1413 N N . PRO A 1 168 ? -32.858 29.352 -25.981 1.00 40.88 168 PRO A N 1
ATOM 1414 C CA . PRO A 1 168 ? -33.120 29.317 -27.422 1.00 40.88 168 PRO A CA 1
ATOM 1415 C C . PRO A 1 168 ? -31.910 29.558 -28.341 1.00 40.88 168 PRO A C 1
ATOM 1417 O O . PRO A 1 168 ? -31.216 30.560 -28.270 1.00 40.88 168 PRO A O 1
ATOM 1420 N N . ARG A 1 169 ? -31.799 28.637 -29.304 1.00 45.28 169 ARG A N 1
ATOM 1421 C CA . ARG A 1 169 ? -31.594 28.822 -30.752 1.00 45.28 169 ARG A CA 1
ATOM 1422 C C . ARG A 1 169 ? -30.478 29.739 -31.300 1.00 45.28 169 ARG A C 1
ATOM 1424 O O . ARG A 1 169 ? -30.382 30.920 -31.005 1.00 45.28 169 ARG A O 1
ATOM 1431 N N . LYS A 1 170 ? -29.913 29.185 -32.387 1.00 43.81 170 LYS A N 1
ATOM 1432 C CA . LYS A 1 170 ? -29.142 29.768 -33.503 1.00 43.81 170 LYS A CA 1
ATOM 1433 C C . LYS A 1 170 ? -27.670 30.018 -33.212 1.00 43.81 170 LYS A C 1
ATOM 1435 O O . LYS A 1 170 ? -27.358 31.068 -32.694 1.00 43.81 170 LYS A O 1
ATOM 1440 N N . TYR A 1 171 ? -26.804 29.154 -33.746 1.00 36.47 171 TYR A N 1
ATOM 1441 C CA . TYR A 1 171 ? -25.840 29.589 -34.761 1.00 36.47 171 TYR A CA 1
ATOM 1442 C C . TYR A 1 171 ? -25.684 28.496 -35.823 1.00 36.47 171 TYR A C 1
ATOM 1444 O O . TYR A 1 171 ? -25.429 27.330 -35.534 1.00 36.47 171 TYR A O 1
ATOM 1452 N N . THR A 1 172 ? -25.950 28.893 -37.062 1.00 42.03 172 THR A N 1
ATOM 1453 C CA . THR A 1 172 ? -25.781 28.125 -38.292 1.00 42.03 172 THR A CA 1
ATOM 1454 C C . THR A 1 172 ? -24.308 27.819 -38.538 1.00 42.03 172 THR A C 1
ATOM 1456 O O . THR A 1 172 ? -23.461 28.702 -38.424 1.00 42.03 172 THR A O 1
ATOM 1459 N N . CYS A 1 173 ? -24.022 26.581 -38.931 1.00 28.22 173 CYS A N 1
ATOM 1460 C CA . CYS A 1 173 ? -22.724 26.163 -39.440 1.00 28.22 173 CYS A CA 1
ATOM 1461 C C . CYS A 1 173 ? -22.567 26.700 -40.874 1.00 28.22 173 CYS A C 1
ATOM 1463 O O . CYS A 1 173 ? -23.300 26.283 -41.769 1.00 28.22 173 CYS A O 1
ATOM 1465 N N . THR A 1 174 ? -21.653 27.645 -41.095 1.00 38.59 174 THR A N 1
ATOM 1466 C CA . THR A 1 174 ? -21.182 27.999 -42.442 1.00 38.59 174 THR A CA 1
ATOM 1467 C C . THR A 1 174 ? -19.861 27.302 -42.701 1.00 38.59 174 THR A C 1
ATOM 1469 O O . THR A 1 174 ? -18.854 27.594 -42.061 1.00 38.59 174 THR A O 1
ATOM 1472 N N . THR A 1 175 ? -19.898 26.383 -43.656 1.00 42.09 175 THR A N 1
ATOM 1473 C CA . THR A 1 175 ? -18.755 25.730 -44.284 1.00 42.09 175 THR A CA 1
ATOM 1474 C C . THR A 1 175 ? -18.060 26.719 -45.219 1.00 42.09 175 THR A C 1
ATOM 1476 O O . THR A 1 175 ? -18.727 27.301 -46.077 1.00 42.09 175 THR A O 1
ATOM 1479 N N . LYS A 1 176 ? -16.741 26.869 -45.090 1.00 41.25 176 LYS A N 1
ATOM 1480 C CA . LYS A 1 176 ? -15.816 27.088 -46.208 1.00 41.25 176 LYS A CA 1
ATOM 1481 C C . LYS A 1 176 ? -14.483 26.442 -45.876 1.00 41.25 176 LYS A C 1
ATOM 1483 O O . LYS A 1 176 ? -14.052 26.596 -44.714 1.00 41.25 176 LYS A O 1
#

pLDDT: mean 74.96, std 17.94, range [28.22, 94.31]

Foldseek 3Di:
DDPPQAALEEEEEQDPPPVQSVVVVVVVVVVLVVVCVVVVDPHRHDYHYPVVPVVDDPVCCCVVHVLRHQAYEYEAAPPCVPPPVSVVSLVVRVVCCVVNSHHYAYAYEPPQDQCNCVVVVNPVHGHLYPDPPPNVVSVVVVCVVRDDPVVVVVVPPDPPPDPPPDDDDDDDDDDD

Organism: Capitella teleta (NCBI:txid283909)

Sequence (176 aa):
MAHTFKYLCSFYSRDNRAPRQRDFIDQFKRDIQRYEEKHKPSRKYLICTDWESSTKSRDKFFSDQCESSDKIIFLYDGEEEKDVDFKHYETKAVGLHRIQKTHFVPIGLAGIQDTYFSNRGLPEYKPIRFGVGNDAACWKRFWEEILPEDAREQDMDGPRISPQDEFPRKYTCTTK

=== Feature glossary ===
The features interleaved in this record are:

— What the protein is —

Sequence gives the chain of amino acids in standard one-letter code (A=alanine, C=cysteine, …, Y=tyrosine), read N→C. It is the only feature that is directly encoded by the gene; all structural features are derived from the folded form of this sequence.

Database cross-references. InterPro integrates a dozen domain/family signature databases into unified entries with residue-range hits. GO terms attach function/process/location labels with evidence codes. CATH codes position the fold in a four-level structural taxonomy. Organism is the NCBI-taxonomy species name.

— Where its atoms are —

Atomic coordinates in PDBx/mmCIF format — the same representation the Protein Data Bank distributes. Each line of the _atom_site loop places one backbone atom in Cartesian space (units: ångströms, origin: arbitrary).

The six renders are orthographic views along the three Cartesian axes in both directions. Representation (cartoon, sticks, or surface) and color scheme (sequence-rainbow or by-chain) vary across proteins so the training set covers all the common visualization conventions.

— Local backbone conformation —

Eight-state secondary structure (DSSP): H is the canonical α-helix, G the tighter 3₁₀-helix, I the wider π-helix; E/B are β-structure, T and S are turns and bends, and '-' is everything else. DSSP derives these from the pattern of main-chain N–H···O=C hydrogen bonds, not from the sequence.

P-SEA three-state annotation labels each residue as helix, strand, or coil based purely on the geometry of the Cα trace. It serves as a fallback when the full backbone (and thus DSSP) is unavailable.

The φ/ψ torsion pair specifies the backbone conformation at each residue. φ rotates about the N–Cα bond, ψ about the Cα–C bond. Steric clashes forbid most of the (φ, ψ) plane — the allowed regions (α-helix basin, β-sheet basin, left-handed helix) are the Ramachandran-allowed regions.

— Global shape and packing —

The geometric summary reports three shape descriptors. Rg (radius of gyration) measures how spread out the Cα atoms are about their centre of mass; compact globular proteins have small Rg, elongated or unfolded ones large. Cα contacts (<8 Å, |i−j|>4) count long-range residue pairs in spatial proximity — high for tightly packed folds, near zero for rods or random coil. The bounding-box extents give the protein's footprint along x, y, z in Å.

Solvent-accessible surface area (SASA) is the area in Å² traced out by the centre of a 1.4 Å probe sphere (a water molecule) rolled over the protein's van der Waals surface (Shrake–Rupley / Lee–Richards construction). Buried residues have near-zero SASA; fully exposed residues can exceed 200 Å². The total SASA scales roughly with the number of surface residues.

The contact map is a binary N×N matrix image: pixel (i, j) is dark where Cα_i and Cα_j are within 8 Å and |i−j|>4. Because the |i−j|>4 filter removes local helical contacts, off-diagonal stripes parallel to the main diagonal indicate parallel β-sheets; stripes perpendicular to it indicate antiparallel β-sheets. The Ramachandran plot scatters every residue's (φ, ψ) pair against the sterically allowed regions. The PAE heatmap renders the predicted-aligned-error matrix.

— Structural neighborhood —

3Di is Foldseek's structural alphabet. Each residue is assigned one of twenty discrete states based on how its Cα sits relative to its spatial (not sequential) neighbors. Aligning 3Di strings finds structural homologs roughly as well as full 3D superposition, but orders of magnitude faster.

Nearest PDB neighbors are the top structural matches found by Foldseek when searching this structure against the entire Protein Data Bank. Each hit reports a TM-score (0 to 1; >0.5 almost always implies the same fold) and an E-value. These are *structural* homologs — they may share no detectable sequence similarity.

— Confidence and disorder —

For AlphaFold models, the B-factor field carries pLDDT — the model's own estimate of local accuracy on a 0–100 scale. Regions with pLDDT<50 should be treated as essentially unmodeled; they often correspond to intrinsically disordered segments.

Crystallographic B-factors measure how much each atom's electron density is smeared out, in Å². They rise in mobile loops and surface residues and fall in the buried interior. In AlphaFold models this column is repurposed to hold pLDDT instead.

Predicted aligned error is AlphaFold's pairwise confidence. Unlike pLDDT (per-residue), PAE is per-residue-pair and captures whether two parts of the structure are correctly placed relative to each other. Units are ångströms of expected positional error.